Protein 6N9M (pdb70)

Organism: Salmonella typhimurium (strain LT2 / SGSC1412 / ATCC 700720) (NCBI:txid99287)

InterPro domains:
  IPR001365 Adenosine deaminase domain [PF00962] (7-332)
  IPR006330 Adenosine/adenine deaminase [PTHR11409] (6-332)
  IPR006330 Adenosine/adenine deaminase [TIGR01430] (6-330)
  IPR006330 Adenosine/adenine deaminase [cd01320] (6-330)
  IPR006650 Adenosine/AMP deaminase active site [PS00485] (274-280)
  IPR028893 Adenosine deaminase [MF_00540] (1-331)
  IPR032466 Metal-dependent hydrolase [SSF51556] (5-326)

Sequence (326 aa):
IDITLPLTDIIHRHLDGNIRAQTILDLGRRQFNNIALPAQTLETLIPHVQVTTSTEPDLVSFLTTKLDWGVKVLASLDACRRVAFENIEDAARNGLHYVVELRFSPGYAAHQLPIAGVVEAVIDGVRDGCNTFGVEARLIGISRTFGEAACLQQELDALLAHRENNITALDLAGDELGFPGSLFLSSHFNRARRDAGWHITVHAGEAAGPEESIWQAIRRELGAERIGHGVKAVEDRALDFLAQQRIIGIESCLTSNIQTSTVASLADHPLKKTFLEHHGVLASLNTDDPAVQGVDIIHEYHVAAPAAGLSRREEQIRQAQINGLEIAFLSDSEKRALRREKVA

Structure (mmCIF, N/CA/C/O backbone):
data_6N9M
#
_entry.id   6N9M
#
_cell.length_a   42.081
_cell.length_b   73.232
_cell.length_c   91.875
_cell.angle_alpha   90.00
_cell.angle_beta   90.00
_cell.angle_gamma   90.00
#
_symmetry.space_group_name_H-M   'P 21 21 21'
#
loop_
_entity.id
_entity.type
_entity.pdbx_description
1 polymer 'Adenosine deaminase'
2 non-polymer "2'-DEOXYCOFORMYCIN"
3 non-polymer 'ZINC ION'
4 non-polymer 'CALCIUM ION'
5 non-polymer 'FORMIC ACID'
6 water water
#
loop_
_atom_site.group_PDB
_atom_site.id
_atom_site.type_symbol
_atom_site.label_atom_id
_atom_site.label_alt_id
_atom_site.label_comp_id
_atom_site.label_asym_id
_atom_site.label_entity_id
_atom_site.label_seq_id
_atom_site.pdbx_PDB_ins_code
_atom_site.Cartn_x
_atom_site.Cartn_y
_atom_site.Cartn_z
_atom_site.occupancy
_atom_site.B_iso_or_equiv
_atom_site.auth_seq_id
_atom_site.auth_comp_id
_atom_site.auth_asym_id
_atom_site.auth_atom_id
_atom_site.pdbx_PDB_model_num
ATOM 9 N N . ILE A 1 2 ? -14.000 9.498 66.280 1.00 18.31 2 ILE A N 1
ATOM 10 C CA . ILE A 1 2 ? -13.339 10.291 65.248 1.00 14.88 2 ILE A CA 1
ATOM 11 C C . ILE A 1 2 ? -14.108 11.600 65.125 1.00 19.86 2 ILE A C 1
ATOM 12 O O . ILE A 1 2 ? -15.341 11.593 65.010 1.00 19.39 2 ILE A O 1
ATOM 17 N N . ASP A 1 3 ? -13.395 12.728 65.173 1.00 16.61 3 ASP A N 1
ATOM 18 C CA . ASP A 1 3 ? -14.018 14.038 65.038 1.00 16.13 3 ASP A CA 1
ATOM 19 C C . ASP A 1 3 ? -14.161 14.355 63.554 1.00 17.15 3 ASP A C 1
ATOM 20 O O . ASP A 1 3 ? -13.159 14.496 62.847 1.00 18.32 3 ASP A O 1
ATOM 25 N N . ILE A 1 4 ? -15.405 14.464 63.075 1.00 15.85 4 ILE A N 1
ATOM 26 C CA . ILE A 1 4 ? -15.646 14.712 61.656 1.00 18.43 4 ILE A CA 1
ATOM 27 C C . ILE A 1 4 ? -15.439 16.162 61.267 1.00 17.52 4 ILE A C 1
ATOM 28 O O . ILE A 1 4 ? -15.564 16.487 60.081 1.00 20.31 4 ILE A O 1
ATOM 33 N N . THR A 1 5 ? -15.128 17.043 62.220 1.00 16.86 5 THR A N 1
ATOM 34 C CA . THR A 1 5 ? -14.789 18.431 61.916 1.00 17.37 5 THR A CA 1
ATOM 35 C C . THR A 1 5 ? -13.285 18.664 61.872 1.00 18.62 5 THR A C 1
ATOM 36 O O . THR A 1 5 ? -12.847 19.810 61.746 1.00 17.74 5 THR A O 1
ATOM 40 N N . LEU A 1 6 ? -12.491 17.604 61.990 1.00 15.92 6 LEU A N 1
ATOM 41 C CA . LEU A 1 6 ? -11.043 17.651 61.879 1.00 15.42 6 LEU A CA 1
ATOM 42 C C . LEU A 1 6 ? -10.605 16.644 60.830 1.00 14.43 6 LEU A C 1
ATOM 43 O O . LEU A 1 6 ? -11.207 15.574 60.705 1.00 16.02 6 LEU A O 1
ATOM 48 N N . PRO A 1 7 ? -9.547 16.938 60.079 1.00 15.63 7 PRO A N 1
ATOM 49 C CA . PRO A 1 7 ? -9.083 15.965 59.082 1.00 15.20 7 PRO A CA 1
ATOM 50 C C . PRO A 1 7 ? -8.670 14.669 59.757 1.00 15.24 7 PRO A C 1
ATOM 51 O O . PRO A 1 7 ? -8.200 14.659 60.897 1.00 15.58 7 PRO A O 1
ATOM 55 N N . LEU A 1 8 ? -8.905 13.563 59.054 1.00 12.87 8 LEU A N 1
ATOM 56 C CA . LEU A 1 8 ? -8.491 12.235 59.498 1.00 15.65 8 LEU A CA 1
ATOM 57 C C . LEU A 1 8 ? -7.314 11.804 58.637 1.00 14.18 8 LEU A C 1
ATOM 58 O O . LEU A 1 8 ? -7.419 11.776 57.403 1.00 14.91 8 LEU A O 1
ATOM 63 N N . THR A 1 9 ? -6.198 11.484 59.284 1.00 14.11 9 THR A N 1
ATOM 64 C CA . THR A 1 9 ? -4.966 11.130 58.590 1.00 14.55 9 THR A CA 1
ATOM 65 C C . THR A 1 9 ? -4.517 9.734 58.994 1.00 13.55 9 THR A C 1
ATOM 66 O O . THR A 1 9 ? -4.937 9.185 60.011 1.00 15.31 9 THR A O 1
ATOM 70 N N . ASP A 1 10 ? -3.607 9.185 58.195 1.00 13.77 10 ASP A N 1
ATOM 71 C CA . ASP A 1 10 ? -2.856 7.989 58.568 1.00 12.97 10 ASP A CA 1
ATOM 72 C C . ASP A 1 10 ? -1.508 8.200 57.902 1.00 13.75 10 ASP A C 1
ATOM 73 O O . ASP A 1 10 ? -1.421 8.223 56.674 1.00 14.71 10 ASP A O 1
ATOM 78 N N A ILE A 1 11 ? -0.468 8.395 58.712 0.76 14.47 11 ILE A N 1
ATOM 79 N N B ILE A 1 11 ? -0.459 8.386 58.696 0.24 14.45 11 ILE A N 1
ATOM 80 C CA A ILE A 1 11 ? 0.847 8.756 58.197 0.76 14.01 11 ILE A CA 1
ATOM 81 C CA B ILE A 1 11 ? 0.844 8.729 58.143 0.24 14.07 11 ILE A CA 1
ATOM 82 C C A ILE A 1 11 ? 1.881 7.658 58.384 0.76 12.25 11 ILE A C 1
ATOM 83 C C B ILE A 1 11 ? 1.871 7.631 58.328 0.24 12.43 11 ILE A C 1
ATOM 84 O O A ILE A 1 11 ? 3.051 7.860 58.034 0.76 13.33 11 ILE A O 1
ATOM 85 O O B ILE A 1 11 ? 3.037 7.819 57.951 0.24 13.30 11 ILE A O 1
ATOM 94 N N . HIS A 1 12 ? 1.479 6.484 58.879 1.00 12.54 12 HIS A N 1
ATOM 95 C CA . HIS A 1 12 ? 2.356 5.311 58.987 1.00 14.72 12 HIS A CA 1
ATOM 96 C C . HIS A 1 12 ? 1.550 4.136 58.448 1.00 14.83 12 HIS A C 1
ATOM 97 O O . HIS A 1 12 ? 0.875 3.423 59.197 1.00 14.80 12 HIS A O 1
ATOM 104 N N . ARG A 1 13 ? 1.670 3.921 57.143 1.00 13.53 13 ARG A N 1
ATOM 105 C CA . ARG A 1 13 ? 0.749 3.052 56.413 1.00 13.29 13 ARG A CA 1
ATOM 106 C C . ARG A 1 13 ? 1.529 2.499 55.225 1.00 13.36 13 ARG A C 1
ATOM 107 O O . ARG A 1 13 ? 1.834 3.240 54.277 1.00 14.49 13 ARG A O 1
ATOM 115 N N . HIS A 1 14 ? 1.881 1.206 55.296 1.00 13.08 14 HIS A N 1
ATOM 116 C CA . HIS A 1 14 ? 2.717 0.561 54.290 1.00 13.31 14 HIS A CA 1
ATOM 117 C C . HIS A 1 14 ? 1.836 0.080 53.146 1.00 15.38 14 HIS A C 1
ATOM 118 O O . HIS A 1 14 ? 1.040 -0.857 53.308 1.00 14.58 14 HIS A O 1
ATOM 125 N N . LEU A 1 15 ? 2.012 0.702 51.982 1.00 13.99 15 LEU A N 1
ATOM 126 C CA . LEU A 1 15 ? 1.328 0.271 50.765 1.00 14.87 15 LEU A CA 1
ATOM 127 C C . LEU A 1 15 ? 1.550 -1.215 50.520 1.00 15.86 15 LEU A C 1
ATOM 128 O O . LEU A 1 15 ? 0.610 -1.963 50.207 1.00 15.60 15 LEU A O 1
ATOM 133 N N . ASP A 1 16 ? 2.805 -1.659 50.652 1.00 13.69 16 ASP A N 1
ATOM 134 C CA . ASP A 1 16 ? 3.174 -3.036 50.350 1.00 13.02 16 ASP A CA 1
ATOM 135 C C . ASP A 1 16 ? 2.932 -3.998 51.506 1.00 16.64 16 ASP A C 1
ATOM 136 O O . ASP A 1 16 ? 3.215 -5.201 51.361 1.00 18.81 16 ASP A O 1
ATOM 141 N N . GLY A 1 17 ? 2.423 -3.504 52.632 1.00 15.39 17 GLY A N 1
ATOM 142 C CA . GLY A 1 17 ? 1.801 -4.319 53.656 1.00 16.97 17 GLY A CA 1
ATOM 143 C C . GLY A 1 17 ? 0.296 -4.242 53.619 1.00 15.82 17 GLY A C 1
ATOM 144 O O . GLY A 1 17 ? -0.366 -4.659 54.580 1.00 17.30 17 GLY A O 1
ATOM 145 N N . ASN A 1 18 ? -0.272 -3.695 52.542 1.00 14.39 18 ASN A N 1
ATOM 146 C CA . ASN A 1 18 ? -1.709 -3.549 52.405 1.00 14.23 18 ASN A CA 1
ATOM 147 C C . ASN A 1 18 ? -2.142 -3.982 51.008 1.00 16.91 18 ASN A C 1
ATOM 148 O O . ASN A 1 18 ? -2.770 -3.236 50.258 1.00 17.15 18 ASN A O 1
ATOM 153 N N . ILE A 1 19 ? -1.801 -5.215 50.660 1.00 14.27 19 ILE A N 1
ATOM 154 C CA . ILE A 1 19 ? -2.210 -5.823 49.404 1.00 15.04 19 ILE A CA 1
ATOM 155 C C . ILE A 1 19 ? -3.401 -6.730 49.710 1.00 15.15 19 ILE A C 1
ATOM 156 O O . ILE A 1 19 ? -3.269 -7.705 50.462 1.00 18.27 19 ILE A O 1
ATOM 161 N N . ARG A 1 20 ? -4.571 -6.380 49.166 1.00 15.42 20 ARG A N 1
ATOM 162 C CA . ARG A 1 20 ? -5.803 -7.081 49.513 1.00 16.04 20 ARG A CA 1
ATOM 163 C C . ARG A 1 20 ? -5.689 -8.564 49.198 1.00 16.30 20 ARG A C 1
ATOM 164 O O . ARG A 1 20 ? -5.124 -8.965 48.170 1.00 15.93 20 ARG A O 1
ATOM 172 N N . ALA A 1 21 ? -6.300 -9.383 50.060 1.00 18.05 21 ALA A N 1
ATOM 173 C CA . ALA A 1 21 ? -6.248 -10.828 49.861 1.00 16.72 21 ALA A CA 1
ATOM 174 C C . ALA A 1 21 ? -6.853 -11.227 48.519 1.00 16.15 21 ALA A C 1
ATOM 175 O O . ALA A 1 21 ? -6.320 -12.106 47.831 1.00 16.40 21 ALA A O 1
ATOM 177 N N . GLN A 1 22 ? -7.962 -10.595 48.122 1.00 15.70 22 GLN A N 1
ATOM 178 C CA . GLN A 1 22 ? -8.543 -10.915 46.822 1.00 15.97 22 GLN A CA 1
ATOM 179 C C . GLN A 1 22 ? -7.583 -10.563 45.693 1.00 16.02 22 GLN A C 1
ATOM 180 O O . GLN A 1 22 ? -7.511 -11.271 44.681 1.00 16.75 22 GLN A O 1
ATOM 186 N N . THR A 1 23 ? -6.818 -9.477 45.859 1.00 16.14 23 THR A N 1
ATOM 187 C CA . THR A 1 23 ? -5.852 -9.105 44.830 1.00 13.72 23 THR A CA 1
ATOM 188 C C . THR A 1 23 ? -4.700 -10.099 44.752 1.00 16.76 23 THR A C 1
ATOM 189 O O . THR A 1 23 ? -4.202 -10.383 43.658 1.00 16.06 23 THR A O 1
ATOM 193 N N . ILE A 1 24 ? -4.301 -10.676 45.885 1.00 15.35 24 ILE A N 1
ATOM 194 C CA . ILE A 1 24 ? -3.305 -11.746 45.860 1.00 15.19 24 ILE A CA 1
ATOM 195 C C . ILE A 1 24 ? -3.818 -12.934 45.053 1.00 16.47 24 ILE A C 1
ATOM 196 O O . ILE A 1 24 ? -3.117 -13.455 44.177 1.00 15.93 24 ILE A O 1
ATOM 201 N N . LEU A 1 25 ? -5.065 -13.353 45.309 1.00 16.02 25 LEU A N 1
ATOM 202 C CA . LEU A 1 25 ? -5.663 -14.428 44.514 1.00 14.09 25 LEU A CA 1
ATOM 203 C C . LEU A 1 25 ? -5.718 -14.054 43.038 1.00 16.48 25 LEU A C 1
ATOM 204 O O . LEU A 1 25 ? -5.357 -14.859 42.171 1.00 18.15 25 LEU A O 1
ATOM 209 N N . ASP A 1 26 ? -6.166 -12.832 42.735 1.00 16.12 26 ASP A N 1
ATOM 210 C CA . ASP A 1 26 ? -6.332 -12.413 41.346 1.00 16.90 26 ASP A CA 1
ATOM 211 C C . ASP A 1 26 ? -4.997 -12.421 40.619 1.00 17.41 26 ASP A C 1
ATOM 212 O O . ASP A 1 26 ? -4.890 -12.918 39.493 1.00 17.51 26 ASP A O 1
ATOM 217 N N . LEU A 1 27 ? -3.968 -11.830 41.236 1.00 16.87 27 LEU A N 1
ATOM 218 C CA . LEU A 1 27 ? -2.680 -11.721 40.564 1.00 16.17 27 LEU A CA 1
ATOM 219 C C . LEU A 1 27 ? -2.000 -13.079 40.472 1.00 15.87 27 LEU A C 1
ATOM 220 O O . LEU A 1 27 ? -1.351 -13.389 39.467 1.00 18.25 27 LEU A O 1
ATOM 225 N N . GLY A 1 28 ? -2.122 -13.905 41.517 1.00 16.74 28 GLY A N 1
ATOM 226 C CA . GLY A 1 28 ? -1.596 -15.260 41.425 1.00 17.85 28 GLY A CA 1
ATOM 227 C C . GLY A 1 28 ? -2.202 -16.027 40.267 1.00 19.25 28 GLY A C 1
ATOM 228 O O . GLY A 1 28 ? -1.499 -16.737 39.541 1.00 21.24 28 GLY A O 1
ATOM 229 N N A ARG A 1 29 ? -3.517 -15.895 40.078 0.58 18.48 29 ARG A N 1
ATOM 230 N N B ARG A 1 29 ? -3.513 -15.880 40.064 0.42 18.54 29 ARG A N 1
ATOM 231 C CA A ARG A 1 29 ? -4.172 -16.540 38.944 0.58 19.21 29 ARG A CA 1
ATOM 232 C CA B ARG A 1 29 ? -4.163 -16.552 38.944 0.42 19.28 29 ARG A CA 1
ATOM 233 C C A ARG A 1 29 ? -3.708 -15.937 37.624 0.58 18.96 29 ARG A C 1
ATOM 234 C C B ARG A 1 29 ? -3.756 -15.935 37.609 0.42 19.01 29 ARG A C 1
ATOM 235 O O A ARG A 1 29 ? -3.370 -16.667 36.683 0.58 22.57 29 ARG A O 1
ATOM 236 O O B ARG A 1 29 ? -3.502 -16.658 36.639 0.42 22.61 29 ARG A O 1
ATOM 251 N N . GLN A 1 30 ? -3.656 -14.604 37.546 1.00 18.27 30 GLN A N 1
ATOM 252 C CA . GLN A 1 30 ? -3.277 -13.941 36.301 1.00 17.90 30 GLN A CA 1
ATOM 253 C C . GLN A 1 30 ? -1.883 -14.359 35.844 1.00 20.53 30 GLN A C 1
ATOM 254 O O . GLN A 1 30 ? -1.651 -14.579 34.649 1.00 23.72 30 GLN A O 1
ATOM 260 N N . PHE A 1 31 ? -0.944 -14.474 36.780 1.00 17.20 31 PHE A N 1
ATOM 261 C CA . PHE A 1 31 ? 0.449 -14.778 36.477 1.00 19.75 31 PHE A CA 1
ATOM 262 C C . PHE A 1 31 ? 0.798 -16.259 36.606 1.00 17.64 31 PHE A C 1
ATOM 263 O O . PHE A 1 31 ? 1.956 -16.617 36.386 1.00 19.22 31 PHE A O 1
ATOM 271 N N A ASN A 1 32 ? -0.166 -17.115 36.948 0.55 19.67 32 ASN A N 1
ATOM 272 N N B ASN A 1 32 ? -0.157 -17.124 36.952 0.45 19.71 32 ASN A N 1
ATOM 273 C CA A ASN A 1 32 ? 0.086 -18.539 37.189 0.55 21.82 32 ASN A CA 1
ATOM 274 C CA B ASN A 1 32 ? 0.124 -18.549 37.159 0.45 21.86 3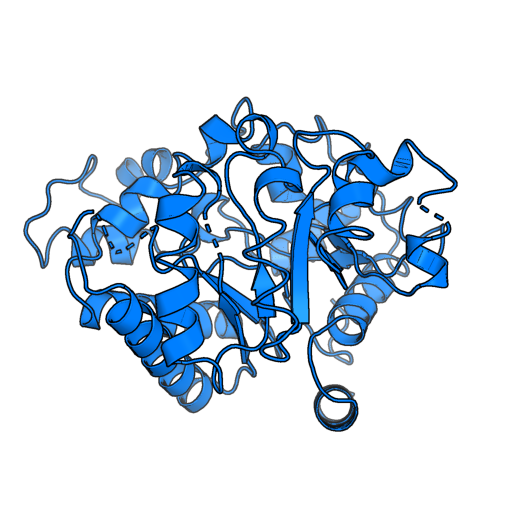2 ASN A CA 1
ATOM 275 C C A ASN A 1 32 ? 1.190 -18.748 38.226 0.55 19.64 32 ASN A C 1
ATOM 276 C C B ASN A 1 32 ? 1.183 -18.769 38.240 0.45 19.66 32 ASN A C 1
ATOM 277 O O A ASN A 1 32 ? 2.123 -19.537 38.040 0.55 22.13 32 ASN A O 1
ATOM 278 O O B ASN A 1 32 ? 2.085 -19.598 38.094 0.45 22.15 32 ASN A O 1
ATOM 287 N N . ILE A 1 33 ? 1.086 -18.009 39.326 1.00 17.43 33 ILE A N 1
ATOM 288 C CA . ILE A 1 33 ? 1.994 -18.134 40.459 1.00 16.24 33 ILE A CA 1
ATOM 289 C C . ILE A 1 33 ? 1.306 -19.024 41.478 1.00 19.67 33 ILE A C 1
ATOM 290 O O . ILE A 1 33 ? 0.174 -18.746 41.890 1.00 21.42 33 ILE A O 1
ATOM 295 N N . ALA A 1 34 ? 1.978 -20.103 41.867 1.00 17.62 34 ALA A N 1
ATOM 296 C CA . ALA A 1 34 ? 1.420 -21.008 42.864 1.00 19.21 34 ALA A CA 1
ATOM 297 C C . ALA A 1 34 ? 1.306 -20.304 44.211 1.00 18.92 34 ALA A C 1
ATOM 298 O O . ALA A 1 34 ? 2.256 -19.671 44.682 1.00 25.74 34 ALA A O 1
ATOM 300 N N . LEU A 1 35 ? 0.120 -20.386 44.814 1.00 16.60 35 LEU A N 1
ATOM 301 C CA . LEU A 1 35 ? -0.168 -19.764 46.091 1.00 16.95 35 LEU A CA 1
ATOM 302 C C . LEU A 1 35 ? -0.362 -20.840 47.149 1.00 17.71 35 LEU A C 1
ATOM 303 O O . LEU A 1 35 ? -0.652 -21.996 46.821 1.00 19.18 35 LEU A O 1
ATOM 308 N N . PRO A 1 36 ? -0.208 -20.502 48.431 1.00 17.98 36 PRO A N 1
ATOM 309 C CA . PRO A 1 36 ? -0.407 -21.496 49.493 1.00 19.89 36 PRO A CA 1
ATOM 310 C C . PRO A 1 36 ? -1.866 -21.827 49.767 1.00 17.52 36 PRO A C 1
ATOM 311 O O . PRO A 1 36 ? -2.135 -22.701 50.601 1.00 21.15 36 PRO A O 1
ATOM 315 N N . ALA A 1 37 ? -2.797 -21.153 49.098 1.00 16.79 37 ALA A N 1
ATOM 316 C CA . ALA A 1 37 ? -4.219 -21.413 49.269 1.00 15.90 37 ALA A CA 1
ATOM 317 C C . ALA A 1 37 ? -4.944 -20.837 48.069 1.00 19.05 37 ALA A C 1
ATOM 318 O O . ALA A 1 37 ? -4.447 -19.923 47.410 1.00 18.26 37 ALA A O 1
ATOM 320 N N . GLN A 1 38 ? -6.137 -21.373 47.801 1.00 17.49 38 GLN A N 1
ATOM 321 C CA . GLN A 1 38 ? -6.871 -21.051 46.585 1.00 22.66 38 GLN A CA 1
ATOM 322 C C . GLN A 1 38 ? -8.154 -20.266 46.824 1.00 21.11 38 GLN A C 1
ATOM 323 O O . GLN A 1 38 ? -8.800 -19.859 45.848 1.00 24.13 38 GLN A O 1
ATOM 329 N N . THR A 1 39 ? -8.546 -20.051 48.078 1.00 16.51 39 THR A N 1
ATOM 330 C CA . THR A 1 39 ? -9.729 -19.264 48.405 1.00 16.98 39 THR A CA 1
ATOM 331 C C . THR A 1 39 ? -9.357 -18.242 49.463 1.00 19.26 39 THR A C 1
ATOM 332 O O . THR A 1 39 ? -8.346 -18.379 50.156 1.00 17.51 39 THR A O 1
ATOM 336 N N . LEU A 1 40 ? -10.205 -17.222 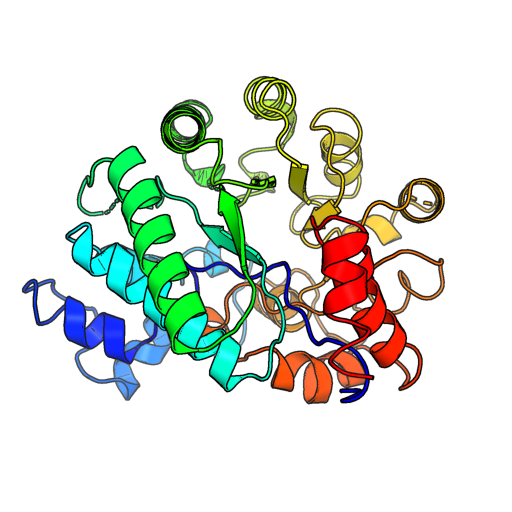49.595 1.00 17.89 40 LEU A N 1
ATOM 337 C CA . LEU A 1 40 ? -9.971 -16.196 50.606 1.00 16.43 40 LEU A CA 1
ATOM 338 C C . LEU A 1 40 ? -9.854 -16.816 51.989 1.00 19.00 40 LEU A C 1
ATOM 339 O O . LEU A 1 40 ? -8.928 -16.502 52.751 1.00 18.16 40 LEU A O 1
ATOM 344 N N . GLU A 1 41 ? -10.760 -17.744 52.307 1.00 19.36 41 GLU A N 1
ATOM 345 C CA . GLU A 1 41 ? -10.823 -18.312 53.649 1.00 18.75 41 GLU A CA 1
ATOM 346 C C . GLU A 1 41 ? -9.538 -19.041 54.006 1.00 20.06 41 GLU A C 1
ATOM 347 O O . GLU A 1 41 ? -9.051 -18.938 55.138 1.00 22.47 41 GLU A O 1
ATOM 353 N N . THR A 1 42 ? -8.973 -19.791 53.059 1.00 15.61 42 THR A N 1
ATOM 354 C CA . THR A 1 42 ? -7.746 -20.519 53.344 1.00 17.19 42 THR A CA 1
ATOM 355 C C . THR A 1 42 ? -6.494 -19.668 53.146 1.00 16.82 42 THR A C 1
ATOM 356 O O . THR A 1 42 ? -5.445 -19.998 53.713 1.00 18.24 42 THR A O 1
ATOM 360 N N . LEU A 1 43 ? -6.575 -18.593 52.348 1.00 16.30 43 LEU A N 1
ATOM 361 C CA . LEU A 1 43 ? -5.422 -17.716 52.165 1.00 17.17 43 LEU A CA 1
ATOM 362 C C . LEU A 1 43 ? -5.174 -16.846 53.390 1.00 14.52 43 LEU A C 1
ATOM 363 O O . LEU A 1 43 ? -4.014 -16.567 53.719 1.00 16.65 43 LEU A O 1
ATOM 368 N N . ILE A 1 44 ? -6.240 -16.428 54.075 1.00 15.27 44 ILE A N 1
ATOM 369 C CA . ILE A 1 44 ? -6.108 -15.455 55.165 1.00 16.77 44 ILE A CA 1
ATOM 370 C C . ILE A 1 44 ? -4.995 -15.774 56.163 1.00 16.07 44 ILE A C 1
ATOM 371 O O . ILE A 1 44 ? -4.172 -14.890 56.432 1.00 16.26 44 ILE A O 1
ATOM 376 N N . PRO A 1 45 ? -4.890 -16.985 56.723 1.00 16.16 45 PRO A N 1
ATOM 377 C CA . PRO A 1 45 ? -3.833 -17.221 57.724 1.00 17.68 45 PRO A CA 1
ATOM 378 C C . PRO A 1 45 ? -2.420 -17.109 57.174 1.00 18.64 45 PRO A C 1
ATOM 379 O O . PRO A 1 45 ? -1.478 -16.958 57.960 1.00 21.11 45 PRO A O 1
ATOM 383 N N . HIS A 1 46 ? -2.242 -17.172 55.853 1.00 14.88 46 HIS A N 1
ATOM 384 C CA . HIS A 1 46 ? -0.927 -17.014 55.253 1.00 15.84 46 HIS A CA 1
ATOM 385 C C . HIS A 1 46 ? -0.564 -15.562 54.986 1.00 16.28 46 HIS A C 1
ATOM 386 O O . HIS A 1 46 ? 0.624 -15.254 54.820 1.00 18.99 46 HIS A O 1
ATOM 393 N N . VAL A 1 47 ? -1.549 -14.670 54.937 1.00 15.76 47 VAL A N 1
ATOM 394 C CA . VAL A 1 47 ? -1.331 -13.278 54.557 1.00 15.45 47 VAL A CA 1
ATOM 395 C C . VAL A 1 47 ? -1.742 -12.311 55.649 1.00 16.50 47 VAL A C 1
ATOM 396 O O . VAL A 1 47 ? -1.613 -11.095 55.469 1.00 17.77 47 VAL A O 1
ATOM 400 N N . GLN A 1 48 ? -2.229 -12.816 56.779 1.00 15.86 48 GLN A N 1
ATOM 401 C CA . GLN A 1 48 ? -2.793 -11.983 57.826 1.00 15.65 48 GLN A CA 1
ATOM 402 C C . GLN A 1 48 ? -2.464 -12.605 59.175 1.00 20.69 48 GLN A C 1
ATOM 403 O O . GLN A 1 48 ? -2.436 -13.831 59.320 1.00 21.15 48 GLN A O 1
ATOM 409 N N . VAL A 1 49 ? -2.220 -11.747 60.162 1.00 18.37 49 VAL A N 1
ATOM 410 C CA . VAL A 1 49 ? -2.027 -12.205 61.529 1.00 17.85 49 VAL A CA 1
ATOM 411 C C . VAL A 1 49 ? -3.369 -12.643 62.087 1.00 21.29 49 VAL A C 1
ATOM 412 O O . VAL A 1 49 ? -4.349 -11.891 62.040 1.00 22.96 49 VAL A O 1
ATOM 416 N N A THR A 1 50 ? -3.415 -13.878 62.593 0.46 20.42 50 THR A N 1
ATOM 417 N N B THR A 1 50 ? -3.439 -13.862 62.621 0.54 20.44 50 THR A N 1
ATOM 418 C CA A THR A 1 50 ? -4.629 -14.428 63.178 0.46 21.25 50 THR A CA 1
ATOM 419 C CA B THR A 1 50 ? -4.714 -14.314 63.170 0.54 20.95 50 THR A CA 1
ATOM 420 C C A THR A 1 50 ? -4.816 -13.946 64.610 0.46 20.36 50 THR A C 1
ATOM 421 C C B THR A 1 50 ? -4.847 -14.073 64.668 0.54 20.49 50 THR A C 1
ATOM 422 O O A THR A 1 50 ? -5.931 -13.594 65.013 0.46 26.49 50 THR A O 1
ATOM 423 O O B THR A 1 50 ? -5.975 -14.035 65.177 0.54 25.08 50 THR A O 1
ATOM 430 N N . SER A 1 51 ? -3.735 -13.920 65.383 1.00 19.88 51 SER A N 1
ATOM 431 C CA . SER A 1 51 ? -3.789 -13.490 66.775 1.00 21.11 51 SER A CA 1
ATOM 432 C C . SER A 1 51 ? -2.603 -12.572 67.048 1.00 17.83 51 SER A C 1
ATOM 433 O O . SER A 1 51 ? -2.744 -11.349 66.973 1.00 19.57 51 SER A O 1
ATOM 436 N N . THR A 1 52 ? -1.436 -13.133 67.358 1.00 18.84 52 THR A N 1
ATOM 437 C CA . THR A 1 52 ? -0.207 -12.357 67.438 1.00 19.20 52 THR A CA 1
ATOM 438 C C . THR A 1 52 ? 0.940 -13.184 66.884 1.00 22.50 52 THR A C 1
ATOM 439 O O . THR A 1 52 ? 0.883 -14.414 66.846 1.00 20.81 52 THR A O 1
ATOM 443 N N . GLU A 1 53 ? 1.979 -12.490 66.442 1.00 18.80 53 GLU A N 1
ATOM 444 C CA . GLU A 1 53 ? 3.243 -13.102 66.092 1.00 18.30 53 GLU A CA 1
ATOM 445 C C . GLU A 1 53 ? 4.228 -12.914 67.241 1.00 19.14 53 GLU A C 1
ATOM 446 O O . GLU A 1 53 ? 4.150 -11.927 67.982 1.00 23.95 53 GLU A O 1
ATOM 452 N N . PRO A 1 54 ? 5.165 -13.840 67.426 1.00 24.03 54 PRO A N 1
ATOM 453 C CA . PRO A 1 54 ? 5.997 -13.803 68.640 1.00 25.28 54 PRO A CA 1
ATOM 454 C C . PRO A 1 54 ? 7.052 -12.720 68.649 1.00 24.78 54 PRO A C 1
ATOM 455 O O . PRO A 1 54 ? 7.587 -12.418 69.725 1.00 28.21 54 PRO A O 1
ATOM 459 N N . ASP A 1 55 ? 7.376 -12.128 67.504 1.00 20.19 55 ASP A N 1
ATOM 460 C CA . ASP A 1 55 ? 8.381 -11.076 67.450 1.00 20.15 55 ASP A CA 1
ATOM 461 C C . ASP A 1 55 ? 8.223 -10.325 66.137 1.00 17.76 55 ASP A C 1
ATOM 462 O O . ASP A 1 55 ? 7.401 -10.681 65.286 1.00 18.39 55 ASP A O 1
ATOM 467 N N . LEU A 1 56 ? 9.042 -9.286 65.984 1.00 18.46 56 LEU A N 1
ATOM 468 C CA . LEU A 1 56 ? 8.965 -8.431 64.803 1.00 17.51 56 LEU A CA 1
ATOM 469 C C . LEU A 1 56 ? 9.271 -9.214 63.528 1.00 18.69 56 LEU A C 1
ATOM 470 O O . LEU A 1 56 ? 8.522 -9.137 62.547 1.00 18.25 56 LEU A O 1
ATOM 475 N N . VAL A 1 57 ? 10.355 -9.995 63.530 1.00 18.97 57 VAL A N 1
ATOM 476 C CA . VAL A 1 57 ? 10.759 -10.692 62.309 1.00 19.78 57 VAL A CA 1
ATOM 477 C C . VAL A 1 57 ? 9.681 -11.672 61.849 1.00 23.93 57 VAL A C 1
ATOM 478 O O . VAL A 1 57 ? 9.434 -11.817 60.646 1.00 27.00 57 VAL A O 1
ATOM 482 N N . SER A 1 58 ? 9.003 -12.339 62.790 1.00 20.32 58 SER A N 1
ATOM 483 C CA . SER A 1 58 ? 7.922 -13.247 62.418 1.00 21.90 58 SER A CA 1
ATOM 484 C C . SER A 1 58 ? 6.760 -12.492 61.781 1.00 19.38 58 SER A C 1
ATOM 485 O O . SER A 1 58 ? 6.159 -12.965 60.809 1.00 24.19 58 SER A O 1
ATOM 488 N N . PHE A 1 59 ? 6.418 -11.328 62.332 1.00 18.61 59 PHE A N 1
ATOM 489 C CA . PHE A 1 59 ? 5.388 -10.487 61.726 1.00 19.15 59 PHE A CA 1
ATOM 490 C C . PHE A 1 59 ? 5.752 -10.107 60.294 1.00 18.61 59 PHE A C 1
ATOM 491 O O . PHE A 1 59 ? 4.899 -10.157 59.396 1.00 18.50 59 PHE A O 1
ATOM 499 N N . LEU A 1 60 ? 7.016 -9.742 60.061 1.00 18.16 60 LEU A N 1
ATOM 500 C CA . LEU A 1 60 ? 7.434 -9.283 58.736 1.00 17.97 60 LEU A CA 1
ATOM 501 C C . LEU A 1 60 ? 7.188 -10.341 57.666 1.00 19.53 60 LEU A C 1
ATOM 502 O O . LEU A 1 60 ? 6.883 -9.997 56.517 1.00 19.74 60 LEU A O 1
ATOM 507 N N A THR A 1 61 ? 7.296 -11.624 58.021 0.25 19.60 61 THR A N 1
ATOM 508 N N B THR A 1 61 ? 7.293 -11.628 58.018 0.75 19.53 61 THR A N 1
ATOM 509 C CA A THR A 1 61 ? 7.063 -12.686 57.046 0.25 20.55 61 THR A CA 1
ATOM 510 C CA B THR A 1 61 ? 7.065 -12.672 57.018 0.75 20.52 61 THR A CA 1
ATOM 511 C C A THR A 1 61 ? 5.643 -12.664 56.492 0.25 18.96 61 THR A C 1
ATOM 512 C C B THR A 1 61 ? 5.636 -12.672 56.490 0.75 18.88 61 THR A C 1
ATOM 513 O O A THR A 1 61 ? 5.419 -13.140 55.373 0.25 20.02 61 THR A O 1
ATOM 514 O O B THR A 1 61 ? 5.392 -13.187 55.393 0.75 20.02 61 THR A O 1
ATOM 521 N N . LYS A 1 62 ? 4.682 -12.104 57.232 1.00 17.25 62 LYS A N 1
ATOM 522 C CA . LYS A 1 62 ? 3.304 -12.097 56.766 1.00 17.44 62 LYS A CA 1
ATOM 523 C C . LYS A 1 62 ? 3.095 -11.236 55.526 1.00 17.90 62 LYS A C 1
ATOM 524 O O . LYS A 1 62 ? 2.090 -11.422 54.837 1.00 19.94 62 LYS A O 1
ATOM 530 N N . LEU A 1 63 ? 4.002 -10.294 55.233 1.00 16.16 63 LEU A N 1
ATOM 531 C CA . LEU A 1 63 ? 3.873 -9.478 54.026 1.00 14.45 63 LEU A CA 1
ATOM 532 C C . LEU A 1 63 ? 4.353 -10.192 52.767 1.00 14.38 63 LEU A C 1
ATOM 533 O O . LEU A 1 63 ? 4.114 -9.690 51.661 1.00 16.71 63 LEU A O 1
ATOM 538 N N . ASP A 1 64 ? 5.008 -11.348 52.903 1.00 15.34 64 ASP A N 1
ATOM 539 C CA . ASP A 1 64 ? 5.758 -11.915 51.778 1.00 15.32 64 ASP A CA 1
ATOM 540 C C . ASP A 1 64 ? 4.858 -12.328 50.612 1.00 15.17 64 ASP A C 1
ATOM 541 O O . ASP A 1 64 ? 5.217 -12.115 49.450 1.00 17.63 64 ASP A O 1
ATOM 546 N N . TRP A 1 65 ? 3.697 -12.929 50.885 1.00 14.95 65 TRP A N 1
ATOM 547 C CA . TRP A 1 65 ? 2.878 -13.423 49.786 1.00 17.72 65 TRP A CA 1
ATOM 548 C C . TRP A 1 65 ? 2.312 -12.282 48.951 1.00 15.37 65 TRP A C 1
ATOM 549 O O . TRP A 1 65 ? 2.188 -12.403 47.725 1.00 17.16 65 TRP A O 1
ATOM 560 N N . GLY A 1 66 ? 1.972 -11.159 49.587 1.00 15.57 66 GLY A N 1
ATOM 561 C CA . GLY A 1 66 ? 1.467 -10.034 48.821 1.00 15.91 66 GLY A CA 1
ATOM 562 C C . GLY A 1 66 ? 2.467 -9.566 47.784 1.00 14.77 66 GLY A C 1
ATOM 563 O O . GLY A 1 66 ? 2.109 -9.299 46.638 1.00 17.36 66 GLY A O 1
ATOM 564 N N . VAL A 1 67 ? 3.742 -9.467 48.168 1.00 15.63 67 VAL A N 1
ATOM 565 C CA . VAL A 1 67 ? 4.726 -8.972 47.209 1.00 15.80 67 VAL A CA 1
ATOM 566 C C . VAL A 1 67 ? 5.214 -10.065 46.269 1.00 16.70 67 VAL A C 1
ATOM 567 O O . VAL A 1 67 ? 5.790 -9.758 45.222 1.00 17.68 67 VAL A O 1
ATOM 571 N N . LYS A 1 68 ? 4.975 -11.336 46.601 1.00 16.23 68 LYS A N 1
ATOM 572 C CA . LYS A 1 68 ? 5.380 -12.423 45.729 1.00 13.76 68 LYS A CA 1
ATOM 573 C C . LYS A 1 68 ? 4.500 -12.556 44.487 1.00 15.38 68 LYS A C 1
ATOM 574 O O . LYS A 1 68 ? 4.851 -13.325 43.591 1.00 17.86 68 LYS A O 1
ATOM 580 N N . VAL A 1 69 ? 3.377 -11.840 44.399 1.00 13.65 69 VAL A N 1
ATOM 581 C CA . VAL A 1 69 ? 2.548 -11.873 43.191 1.00 12.48 69 VAL A CA 1
ATOM 582 C C . VAL A 1 69 ? 2.773 -10.647 42.308 1.00 14.99 69 VAL A C 1
ATOM 583 O O . VAL A 1 69 ? 2.090 -10.481 41.290 1.00 17.09 69 VAL A O 1
ATOM 587 N N . LEU A 1 70 ? 3.720 -9.784 42.665 1.00 12.96 70 LEU A N 1
ATOM 588 C CA . LEU A 1 70 ? 3.957 -8.562 41.895 1.00 15.38 70 LEU A CA 1
ATOM 589 C C . LEU A 1 70 ? 4.917 -8.877 40.749 1.00 15.93 70 LEU A C 1
ATOM 590 O O . LEU A 1 70 ? 6.123 -8.627 40.813 1.00 16.40 70 LEU A O 1
ATOM 595 N N . ALA A 1 71 ? 4.361 -9.434 39.670 1.00 15.40 71 ALA A N 1
ATOM 596 C CA . ALA A 1 71 ? 5.176 -9.928 38.567 1.00 15.35 71 ALA A CA 1
ATOM 597 C C . ALA A 1 71 ? 5.311 -8.931 37.423 1.00 16.32 71 ALA A C 1
ATOM 598 O O . ALA A 1 71 ? 5.990 -9.232 36.434 1.00 16.35 71 ALA A O 1
ATOM 600 N N . SER A 1 72 ? 4.694 -7.758 37.538 1.00 14.98 72 SER A N 1
ATOM 601 C CA . SER A 1 72 ? 4.863 -6.704 36.551 1.00 14.66 72 SER A CA 1
ATOM 602 C C . SER A 1 72 ? 4.692 -5.353 37.226 1.00 14.13 72 SER A C 1
ATOM 603 O O . SER A 1 72 ? 4.148 -5.249 38.332 1.00 15.37 72 SER A O 1
ATOM 606 N N . LEU A 1 73 ? 5.168 -4.310 36.540 1.00 13.80 73 LEU A N 1
ATOM 607 C CA . LEU A 1 73 ? 4.936 -2.953 37.019 1.00 14.24 73 LEU A CA 1
ATOM 608 C C . LEU A 1 73 ? 3.456 -2.609 37.027 1.00 14.29 73 LEU A C 1
ATOM 609 O O . LEU A 1 73 ? 3.003 -1.871 37.911 1.00 15.14 73 LEU A O 1
ATOM 614 N N . ASP A 1 74 ? 2.682 -3.120 36.064 1.00 14.60 74 ASP A N 1
ATOM 615 C CA . ASP A 1 74 ? 1.245 -2.868 36.110 1.00 15.55 74 ASP A CA 1
ATOM 616 C C . ASP A 1 74 ? 0.612 -3.440 37.374 1.00 15.54 74 ASP A C 1
ATOM 617 O O . ASP A 1 74 ? -0.335 -2.848 37.911 1.00 18.06 74 ASP A O 1
ATOM 622 N N . ALA A 1 75 ? 1.119 -4.574 37.868 1.00 13.95 75 ALA A N 1
ATOM 623 C CA . ALA A 1 75 ? 0.604 -5.118 39.120 1.00 15.25 75 ALA A CA 1
ATOM 624 C C . ALA A 1 75 ? 0.905 -4.173 40.276 1.00 15.22 75 ALA A C 1
ATOM 625 O O . ALA A 1 75 ? 0.070 -3.992 41.174 1.00 16.22 75 ALA A O 1
ATOM 627 N N . CYS A 1 76 ? 2.092 -3.552 40.260 1.00 13.74 76 CYS A N 1
ATOM 628 C CA . CYS A 1 76 ? 2.432 -2.545 41.265 1.00 13.79 76 CYS A CA 1
ATOM 629 C C . CYS A 1 76 ? 1.521 -1.325 41.164 1.00 14.71 76 CYS A C 1
ATOM 630 O O . CYS A 1 76 ? 1.107 -0.767 42.185 1.00 15.51 76 CYS A O 1
ATOM 633 N N . ARG A 1 77 ? 1.209 -0.881 39.942 1.00 14.42 77 ARG A N 1
ATOM 634 C CA . ARG A 1 77 ? 0.285 0.239 39.784 1.00 14.29 77 ARG A CA 1
ATOM 635 C C . ARG A 1 77 ? -1.077 -0.100 40.369 1.00 13.13 77 ARG A C 1
ATOM 636 O O . ARG A 1 77 ? -1.713 0.747 41.019 1.00 15.96 77 ARG A O 1
ATOM 644 N N . ARG A 1 78 ? -1.557 -1.324 40.120 1.00 14.48 78 ARG A N 1
ATOM 645 C CA . ARG A 1 78 ? -2.854 -1.749 40.639 1.00 13.78 78 ARG A CA 1
ATOM 646 C C . ARG A 1 78 ? -2.883 -1.688 42.160 1.00 14.38 78 ARG A C 1
ATOM 647 O O . ARG A 1 78 ? -3.833 -1.158 42.747 1.00 14.72 78 ARG A O 1
ATOM 655 N N . VAL A 1 79 ? -1.861 -2.248 42.821 1.00 13.27 79 VAL A N 1
ATOM 656 C CA . VAL A 1 79 ? -1.884 -2.245 44.284 1.00 14.93 79 VAL A CA 1
ATOM 657 C C . VAL A 1 79 ? -1.762 -0.834 44.842 1.00 13.28 79 VAL A C 1
ATOM 658 O O . VAL A 1 79 ? -2.345 -0.527 45.891 1.00 13.62 79 VAL A O 1
ATOM 662 N N . ALA A 1 80 ? -1.005 0.046 44.179 1.00 14.21 80 ALA A N 1
ATOM 663 C CA . ALA A 1 80 ? -0.943 1.441 44.608 1.00 14.44 80 ALA A CA 1
ATOM 664 C C . ALA A 1 80 ? -2.309 2.120 44.482 1.00 14.38 80 ALA A C 1
ATOM 665 O O . ALA A 1 80 ? -2.751 2.831 45.394 1.00 15.22 80 ALA A O 1
ATOM 667 N N . PHE A 1 81 ? -2.984 1.921 43.348 1.00 13.83 81 PHE A N 1
ATOM 668 C CA . PHE A 1 81 ? -4.333 2.452 43.166 1.00 13.40 81 PHE A CA 1
ATOM 669 C C . PHE A 1 81 ? -5.277 1.922 44.245 1.00 14.30 81 PHE A C 1
ATOM 670 O O . PHE A 1 81 ? -6.042 2.686 44.861 1.00 14.22 81 PHE A O 1
ATOM 678 N N . GLU A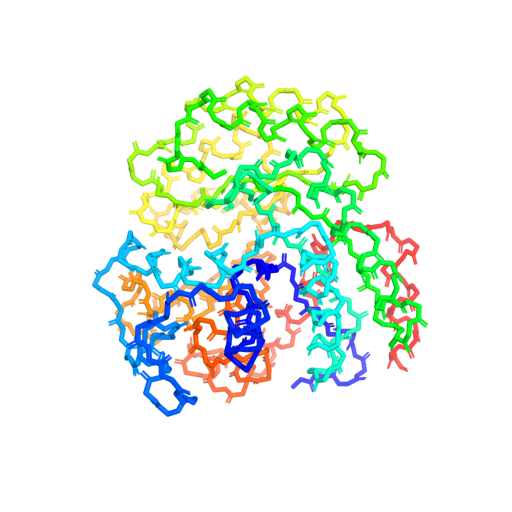 1 82 ? -5.247 0.607 44.478 1.00 14.52 82 GLU A N 1
ATOM 679 C CA . GLU A 1 82 ? -6.149 -0.004 45.450 1.00 13.44 82 GLU A CA 1
ATOM 680 C C . GLU A 1 82 ? -5.869 0.511 46.847 1.00 14.54 82 GLU A C 1
ATOM 681 O O . GLU A 1 82 ? -6.780 0.565 47.687 1.00 14.83 82 GLU A O 1
ATOM 687 N N . ASN A 1 83 ? -4.630 0.917 47.111 1.00 13.48 83 ASN A N 1
ATOM 688 C CA . ASN A 1 83 ? -4.313 1.489 48.410 1.00 14.39 83 ASN A CA 1
ATOM 689 C C . ASN A 1 83 ? -4.997 2.837 48.609 1.00 14.39 83 ASN A C 1
ATOM 690 O O . ASN A 1 83 ? -5.432 3.149 49.722 1.00 15.26 83 ASN A O 1
ATOM 695 N N . ILE A 1 84 ? -5.085 3.662 47.562 1.00 13.45 84 ILE A N 1
ATOM 696 C CA . ILE A 1 84 ? -5.812 4.925 47.703 1.00 14.64 84 ILE A CA 1
ATOM 697 C C . ILE A 1 84 ? -7.299 4.649 47.848 1.00 14.32 84 ILE A C 1
ATOM 698 O O . ILE A 1 84 ? -7.991 5.288 48.653 1.00 15.39 84 ILE A O 1
ATOM 703 N N . GLU A 1 85 ? -7.810 3.672 47.094 1.00 14.31 85 GLU A N 1
ATOM 704 C CA . GLU A 1 85 ? -9.206 3.273 47.259 1.00 14.64 85 GLU A CA 1
ATOM 705 C C . GLU A 1 85 ? -9.498 2.841 48.694 1.00 16.70 85 GLU A C 1
ATOM 706 O O . GLU A 1 85 ? -10.525 3.232 49.269 1.00 16.49 85 GLU A O 1
ATOM 712 N N . ASP A 1 86 ? -8.603 2.038 49.292 1.00 16.34 86 ASP A N 1
ATOM 713 C CA . ASP A 1 86 ? -8.783 1.601 50.676 1.00 14.73 86 ASP A CA 1
ATOM 714 C C . ASP A 1 86 ? -8.779 2.790 51.625 1.00 15.18 86 ASP A C 1
ATOM 715 O O . ASP A 1 86 ? -9.580 2.849 52.562 1.00 15.27 86 ASP A O 1
ATOM 720 N N . ALA A 1 87 ? -7.870 3.743 51.406 1.00 13.74 87 ALA A N 1
ATOM 721 C CA . ALA A 1 87 ? -7.838 4.938 52.242 1.00 14.39 87 ALA A CA 1
ATOM 722 C C . ALA A 1 87 ? -9.162 5.679 52.150 1.00 13.77 87 ALA A C 1
ATOM 723 O O . ALA A 1 87 ? -9.731 6.095 53.170 1.00 13.96 87 ALA A O 1
ATOM 725 N N . ALA A 1 88 ? -9.679 5.837 50.926 1.00 13.83 88 ALA A N 1
ATOM 726 C CA . ALA A 1 88 ? -10.964 6.505 50.737 1.00 13.63 88 ALA A CA 1
ATOM 727 C C . ALA A 1 88 ? -12.079 5.774 51.470 1.00 16.92 88 ALA A C 1
ATOM 728 O O . ALA A 1 88 ? -12.943 6.406 52.090 1.00 18.78 88 ALA A O 1
ATOM 730 N N . ARG A 1 89 ? -12.065 4.438 51.424 1.00 15.06 89 ARG A N 1
ATOM 731 C CA . ARG A 1 89 ? -13.098 3.627 52.056 1.00 14.53 89 ARG A CA 1
ATOM 732 C C . ARG A 1 89 ? -13.062 3.727 53.569 1.00 16.13 89 ARG A C 1
ATOM 733 O O . ARG A 1 89 ? -14.033 3.331 54.225 1.00 18.03 89 ARG A O 1
ATOM 741 N N . ASN A 1 90 ? -11.978 4.246 54.134 1.00 15.18 90 ASN A N 1
ATOM 742 C CA . ASN A 1 90 ? -11.852 4.417 55.569 1.00 15.42 90 ASN A CA 1
ATOM 743 C C . ASN A 1 90 ? -12.019 5.861 56.014 1.00 17.81 90 ASN A C 1
ATOM 744 O O . ASN A 1 90 ? -11.719 6.180 57.168 1.00 19.86 90 ASN A O 1
ATOM 749 N N . GLY A 1 91 ? -12.495 6.737 55.133 1.00 16.71 91 GLY A N 1
ATOM 750 C CA . GLY A 1 91 ? -12.755 8.106 55.523 1.00 17.27 91 GLY A CA 1
ATOM 751 C C . GLY A 1 91 ? -11.526 8.970 55.699 1.00 15.92 91 GLY A C 1
ATOM 752 O O . GLY A 1 91 ? -11.628 10.061 56.274 1.00 17.30 91 GLY A O 1
ATOM 753 N N . LEU A 1 92 ? -10.366 8.521 55.232 1.00 15.83 92 LEU A N 1
ATOM 754 C CA . LEU A 1 92 ? -9.152 9.310 55.377 1.00 14.42 92 LEU A CA 1
ATOM 755 C C . LEU A 1 92 ? -9.150 10.470 54.398 1.00 16.73 92 LEU A C 1
ATOM 756 O O . LEU A 1 92 ? -9.416 10.293 53.204 1.00 20.27 92 LEU A O 1
ATOM 761 N N . HIS A 1 93 ? -8.831 11.659 54.900 1.00 14.56 93 HIS A N 1
ATOM 762 C CA . HIS A 1 93 ? -8.670 12.816 54.034 1.00 14.97 93 HIS A CA 1
ATOM 763 C C . HIS A 1 93 ? -7.255 12.935 53.506 1.00 16.38 93 HIS A C 1
ATOM 764 O O . HIS A 1 93 ? -7.042 13.549 52.451 1.00 16.26 93 HIS A O 1
ATOM 771 N N . TYR A 1 94 ? -6.289 12.376 54.231 1.00 14.14 94 TYR A N 1
ATOM 772 C CA . TYR A 1 94 ? -4.883 12.517 53.883 1.00 16.74 94 TYR A CA 1
ATOM 773 C C . TYR A 1 94 ? -4.154 11.276 54.365 1.00 13.02 94 TYR A C 1
ATOM 774 O O . TYR A 1 94 ? -4.352 10.833 55.503 1.00 15.35 94 TYR A O 1
ATOM 783 N N A VAL A 1 95 ? -3.350 10.702 53.485 0.76 13.21 95 VAL A N 1
ATOM 784 N N B VAL A 1 95 ? -3.289 10.731 53.518 0.24 13.36 95 VAL A N 1
ATOM 785 C CA A VAL A 1 95 ? -2.497 9.580 53.844 0.76 13.46 95 VAL A CA 1
ATOM 786 C CA B VAL A 1 95 ? -2.539 9.525 53.854 0.24 13.56 95 VAL A CA 1
ATOM 787 C C A VAL A 1 95 ? -1.083 9.847 53.364 0.76 13.91 95 VAL A C 1
ATOM 788 C C B VAL A 1 95 ? -1.135 9.635 53.279 0.24 14.18 95 VAL A C 1
ATOM 789 O O A VAL A 1 95 ? -0.849 10.552 52.376 0.76 14.17 95 VAL A O 1
ATOM 790 O O B VAL A 1 95 ? -0.956 10.045 52.127 0.24 14.38 95 VAL A O 1
ATOM 797 N N . GLU A 1 96 ? -0.134 9.274 54.083 1.00 13.12 96 GLU A N 1
ATOM 798 C CA . GLU A 1 96 ? 1.228 9.103 53.604 1.00 14.28 96 GLU A CA 1
ATOM 799 C C . GLU A 1 96 ? 1.413 7.611 53.413 1.00 15.30 96 GLU A C 1
ATOM 800 O O . GLU A 1 96 ? 1.233 6.837 54.356 1.00 14.73 96 GLU A O 1
ATOM 806 N N . LEU A 1 97 ? 1.675 7.203 52.179 1.00 14.16 97 LEU A N 1
ATOM 807 C CA . LEU A 1 97 ? 1.854 5.795 51.863 1.00 13.71 97 LEU A CA 1
ATOM 808 C C . LEU A 1 97 ? 3.343 5.532 51.777 1.00 14.51 97 LEU A C 1
ATOM 809 O O . LEU A 1 97 ? 4.040 6.191 51.000 1.00 14.57 97 LEU A O 1
ATOM 814 N N . ARG A 1 98 ? 3.829 4.591 52.580 1.00 13.97 98 ARG A N 1
ATOM 815 C CA . ARG A 1 98 ? 5.233 4.208 52.533 1.00 15.47 98 ARG A CA 1
ATOM 816 C C . ARG A 1 98 ? 5.382 2.843 51.869 1.00 12.75 98 ARG A C 1
ATOM 817 O O . ARG A 1 98 ? 4.510 1.973 51.989 1.00 13.92 98 ARG A O 1
ATOM 825 N N . PHE A 1 99 ? 6.485 2.669 51.142 1.00 12.84 99 PHE A N 1
ATOM 826 C CA . PHE A 1 99 ? 6.668 1.445 50.367 1.00 13.12 99 PHE A CA 1
ATOM 827 C C . PHE A 1 99 ? 8.153 1.221 50.138 1.00 15.16 99 PHE A C 1
ATOM 828 O O . PHE A 1 99 ? 8.915 2.174 49.948 1.00 13.57 99 PHE A O 1
ATOM 836 N N . SER A 1 100 ? 8.546 -0.061 50.128 1.00 13.26 100 SER A N 1
ATOM 837 C CA . SER A 1 100 ? 9.911 -0.486 49.855 1.00 14.14 100 SER A CA 1
ATOM 838 C C . SER A 1 100 ? 9.969 -0.984 48.416 1.00 14.54 100 SER A C 1
ATOM 839 O O . SER A 1 100 ? 9.546 -2.118 48.137 1.00 14.81 100 SER A O 1
ATOM 842 N N . PRO A 1 101 ? 10.486 -0.197 47.468 1.00 14.22 101 PRO A N 1
ATOM 843 C CA . PRO A 1 101 ? 10.476 -0.661 46.074 1.00 12.73 101 PRO A CA 1
ATOM 844 C C . PRO A 1 101 ? 11.349 -1.877 45.849 1.00 13.77 101 PRO A C 1
ATOM 845 O O . PRO A 1 101 ? 11.007 -2.720 45.007 1.00 14.46 101 PRO A O 1
ATOM 849 N N . GLY A 1 102 ? 12.445 -2.008 46.597 1.00 15.04 102 GLY A N 1
ATOM 850 C CA . GLY A 1 102 ? 13.264 -3.206 46.488 1.00 15.37 102 GLY A CA 1
ATOM 851 C C . GLY A 1 102 ? 12.541 -4.446 46.983 1.00 14.63 102 GLY A C 1
ATOM 852 O O . GLY A 1 102 ? 12.634 -5.511 46.370 1.00 15.46 102 GLY A O 1
ATOM 853 N N . TYR A 1 103 ? 11.803 -4.325 48.093 1.00 14.68 103 TYR A N 1
ATOM 854 C CA . TYR A 1 103 ? 11.010 -5.440 48.596 1.00 16.53 103 TYR A CA 1
ATOM 855 C C . TYR A 1 103 ? 9.910 -5.821 47.612 1.00 14.95 103 TYR A C 1
ATOM 856 O O . TYR A 1 103 ? 9.696 -7.011 47.340 1.00 15.53 103 TYR A O 1
ATOM 873 N N . ALA A 1 105 ? 9.925 -5.346 44.397 1.00 13.92 105 ALA A N 1
ATOM 874 C CA . ALA A 1 105 ? 10.517 -5.842 43.166 1.00 16.66 105 ALA A CA 1
ATOM 875 C C . ALA A 1 105 ? 11.254 -7.165 43.330 1.00 16.98 105 ALA A C 1
ATOM 876 O O . ALA A 1 105 ? 11.597 -7.786 42.319 1.00 16.33 105 ALA A O 1
ATOM 894 N N . ALA A 1 107 ? 10.743 -10.390 44.360 1.00 14.88 107 ALA A N 1
ATOM 895 C CA . ALA A 1 107 ? 10.295 -11.721 43.966 1.00 16.11 107 ALA A CA 1
ATOM 896 C C . ALA A 1 107 ? 10.449 -11.942 42.469 1.00 17.50 107 ALA A C 1
ATOM 897 O O . ALA A 1 107 ? 10.842 -13.030 42.031 1.00 18.43 107 ALA A O 1
ATOM 899 N N . HIS A 1 108 ? 10.144 -10.927 41.665 1.00 15.84 108 HIS A N 1
ATOM 900 C CA . HIS A 1 108 ? 10.161 -11.089 40.219 1.00 15.62 108 HIS A CA 1
ATOM 901 C C . HIS A 1 108 ? 11.220 -10.245 39.541 1.00 16.34 108 HIS A C 1
ATOM 902 O O . HIS A 1 108 ? 11.216 -10.137 38.311 1.00 18.10 108 HIS A O 1
ATOM 909 N N . GLN A 1 109 ? 12.143 -9.680 40.315 1.00 15.87 109 GLN A N 1
ATOM 910 C CA . GLN A 1 109 ? 13.270 -8.914 39.783 1.00 16.12 109 GLN A CA 1
ATOM 911 C C . GLN A 1 109 ? 12.796 -7.809 38.845 1.00 17.17 109 GLN A C 1
ATOM 912 O O . GLN A 1 109 ? 13.304 -7.625 37.738 1.00 17.96 109 GLN A O 1
ATOM 918 N N . LEU A 1 110 ? 11.783 -7.078 39.304 1.00 15.96 110 LEU A N 1
ATOM 919 C CA . LEU A 1 110 ? 11.308 -5.920 38.566 1.00 15.32 110 LEU A CA 1
ATOM 920 C C . LEU A 1 110 ? 12.348 -4.802 38.652 1.00 15.17 110 LEU A C 1
ATOM 921 O O . LEU A 1 110 ? 13.124 -4.738 39.608 1.00 15.22 110 LEU A O 1
ATOM 926 N N . PRO A 1 111 ? 12.395 -3.910 37.665 1.00 16.97 111 PRO A N 1
ATOM 927 C CA . PRO A 1 111 ? 13.278 -2.739 37.791 1.00 16.71 111 PRO A CA 1
ATOM 928 C C . PRO A 1 111 ? 12.849 -1.896 38.984 1.00 16.14 111 PRO A C 1
ATOM 929 O O . PRO A 1 111 ? 11.686 -1.507 39.099 1.00 15.83 111 PRO A O 1
ATOM 933 N N . ILE A 1 112 ? 13.795 -1.632 39.889 1.00 14.75 112 ILE A N 1
ATOM 934 C CA . ILE A 1 112 ? 13.436 -0.991 41.156 1.00 15.35 112 ILE A CA 1
ATOM 935 C C . ILE A 1 112 ? 12.937 0.430 40.928 1.00 16.50 112 ILE A C 1
ATOM 936 O O . ILE A 1 112 ? 11.959 0.860 41.545 1.00 15.28 112 ILE A O 1
ATOM 941 N N . ALA A 1 113 ? 13.581 1.180 40.032 1.00 15.11 113 ALA A N 1
ATOM 942 C CA . ALA A 1 113 ? 13.076 2.516 39.745 1.00 14.88 113 ALA A CA 1
ATOM 943 C C . ALA A 1 113 ? 11.735 2.455 39.031 1.00 17.40 113 ALA A C 1
ATOM 944 O O . ALA A 1 113 ? 10.916 3.370 39.170 1.00 16.49 113 ALA A O 1
ATOM 946 N N . GLY A 1 114 ? 11.493 1.374 38.287 1.00 15.63 114 GLY A N 1
ATOM 947 C CA . GLY A 1 114 ? 10.210 1.205 37.627 1.00 15.81 114 GLY A CA 1
ATOM 948 C C . GLY A 1 114 ? 9.090 0.948 38.613 1.00 13.53 114 GLY A C 1
ATOM 949 O O . GLY A 1 114 ? 7.953 1.380 38.399 1.00 14.71 114 GLY A O 1
ATOM 950 N N . VAL A 1 115 ? 9.392 0.229 39.698 1.00 14.33 115 VAL A N 1
ATOM 951 C CA . VAL A 1 115 ? 8.424 0.063 40.782 1.00 14.59 115 VAL A CA 1
ATOM 952 C C . VAL A 1 115 ? 8.073 1.414 41.390 1.00 14.66 115 VAL A C 1
ATOM 953 O O . VAL A 1 115 ? 6.900 1.711 41.639 1.00 14.46 115 VAL A O 1
ATOM 957 N N . VAL A 1 116 ? 9.084 2.258 41.618 1.00 13.67 116 VAL A N 1
ATOM 958 C CA . VAL A 1 116 ? 8.823 3.599 42.141 1.00 14.21 116 VAL A CA 1
ATOM 959 C C . VAL A 1 116 ? 7.884 4.362 41.214 1.00 12.80 116 VAL A C 1
ATOM 960 O O . VAL A 1 116 ? 6.889 4.953 41.654 1.00 14.56 116 VAL A O 1
ATOM 964 N N . GLU A 1 117 ? 8.183 4.340 39.909 1.00 13.92 117 GLU A N 1
ATOM 965 C CA . GLU A 1 117 ? 7.345 5.032 38.930 1.00 14.79 117 GLU A CA 1
ATOM 966 C C . GLU A 1 117 ? 5.931 4.466 38.918 1.00 14.81 117 GLU A C 1
ATOM 967 O O . GLU A 1 117 ? 4.946 5.219 38.825 1.00 15.16 117 GLU A O 1
ATOM 973 N N . ALA A 1 118 ? 5.811 3.140 39.034 1.00 14.37 118 ALA A N 1
ATOM 974 C CA . ALA A 1 118 ? 4.494 2.514 38.998 1.00 13.55 118 ALA A CA 1
ATOM 975 C C . ALA A 1 118 ? 3.667 2.900 40.219 1.00 15.20 118 ALA A C 1
ATOM 976 O O . ALA A 1 118 ? 2.454 3.133 40.112 1.00 15.04 118 ALA A O 1
ATOM 978 N N . VAL A 1 119 ? 4.308 2.953 41.387 1.00 13.85 119 VAL A N 1
ATOM 979 C CA . VAL A 1 119 ? 3.619 3.391 42.600 1.00 13.74 119 VAL A CA 1
ATOM 980 C C . VAL A 1 119 ? 3.154 4.838 42.466 1.00 14.27 119 VAL A C 1
ATOM 981 O O . VAL A 1 119 ? 2.013 5.172 42.804 1.00 15.58 119 VAL A O 1
ATOM 985 N N . ILE A 1 120 ? 4.030 5.713 41.960 1.00 14.83 120 ILE A N 1
ATOM 986 C CA . ILE A 1 120 ? 3.648 7.105 41.716 1.00 14.28 120 ILE A CA 1
ATOM 987 C C . ILE A 1 120 ? 2.439 7.178 40.789 1.00 14.36 120 ILE A C 1
ATOM 988 O O . ILE A 1 120 ? 1.495 7.942 41.032 1.00 17.74 120 ILE A O 1
ATOM 993 N N . ASP A 1 121 ? 2.453 6.390 39.706 1.00 15.51 121 ASP A N 1
ATOM 994 C CA . ASP A 1 121 ? 1.351 6.402 38.743 1.00 16.02 121 ASP A CA 1
ATOM 995 C C . ASP A 1 121 ? 0.045 5.941 39.386 1.00 17.27 121 ASP A C 1
ATOM 996 O O . ASP A 1 121 ? -1.012 6.557 39.195 1.00 18.02 121 ASP A O 1
ATOM 1001 N N . GLY A 1 122 ? 0.094 4.828 40.119 1.00 16.46 122 GLY A N 1
ATOM 1002 C CA . GLY A 1 122 ? -1.119 4.300 40.720 1.00 14.77 122 GLY A CA 1
ATOM 1003 C C . GLY A 1 122 ? -1.678 5.220 41.783 1.00 15.60 122 GLY A C 1
ATOM 1004 O O . GLY A 1 122 ? -2.898 5.371 41.907 1.00 16.62 122 GLY A O 1
ATOM 1005 N N . VAL A 1 123 ? -0.799 5.842 42.568 1.00 17.07 123 VAL A N 1
ATOM 1006 C CA . VAL A 1 123 ? -1.263 6.787 43.574 1.00 15.25 123 VAL A CA 1
ATOM 1007 C C . VAL A 1 123 ? -1.866 8.019 42.914 1.00 18.95 123 VAL A C 1
ATOM 1008 O O . VAL A 1 123 ? -2.915 8.510 43.344 1.00 17.76 123 VAL A O 1
ATOM 1012 N N . ARG A 1 124 ? -1.234 8.521 41.847 1.00 17.56 124 ARG A N 1
ATOM 1013 C CA . ARG A 1 124 ? -1.786 9.664 41.122 1.00 17.79 124 ARG A CA 1
ATOM 1014 C C . ARG A 1 124 ? -3.189 9.360 40.615 1.00 20.79 124 ARG A C 1
ATOM 1015 O O . ARG A 1 124 ? -4.121 10.151 40.811 1.00 20.67 124 ARG A O 1
ATOM 1023 N N . ASP A 1 125 ? -3.353 8.206 39.966 1.00 16.70 125 ASP A N 1
ATOM 1024 C CA . ASP A 1 125 ? -4.663 7.820 39.459 1.00 18.31 125 ASP A CA 1
ATOM 1025 C C . ASP A 1 125 ? -5.666 7.693 40.593 1.00 20.13 125 ASP A C 1
ATOM 1026 O O . ASP A 1 125 ? -6.793 8.195 40.489 1.00 20.40 125 ASP A O 1
ATOM 1031 N N . GLY A 1 126 ? -5.269 7.046 41.695 1.00 17.83 126 GLY A N 1
ATOM 1032 C CA . GLY A 1 126 ? -6.190 6.884 42.810 1.00 19.61 126 GLY A CA 1
ATOM 1033 C C . GLY A 1 126 ? -6.615 8.208 43.419 1.00 17.65 126 GLY A C 1
ATOM 1034 O O . GLY A 1 126 ? -7.799 8.419 43.708 1.00 18.93 126 GLY A O 1
ATOM 1035 N N . CYS A 1 127 ? -5.663 9.120 43.619 1.00 18.39 127 CYS A N 1
ATOM 1036 C CA . CYS A 1 127 ? -6.014 10.427 44.166 1.00 18.32 127 CYS A CA 1
ATOM 1037 C C . CYS A 1 127 ? -6.969 11.168 43.242 1.00 22.87 127 CYS A C 1
ATOM 1038 O O . CYS A 1 127 ? -7.929 11.790 43.708 1.00 23.18 127 CYS A O 1
ATOM 1041 N N . ASN A 1 128 ? -6.732 11.087 41.928 1.00 19.46 128 ASN A N 1
ATOM 1042 C CA . ASN A 1 128 ? -7.622 11.721 40.957 1.00 20.89 128 ASN A CA 1
ATOM 1043 C C . ASN A 1 128 ? -9.014 11.102 40.993 1.00 23.35 128 ASN A C 1
ATOM 1044 O O . ASN A 1 128 ? -10.013 11.806 40.795 1.00 30.47 128 ASN A O 1
ATOM 1049 N N . THR A 1 129 ? -9.102 9.796 41.249 1.00 20.77 129 THR A N 1
ATOM 1050 C CA . THR A 1 129 ? -10.383 9.097 41.215 1.00 20.91 129 THR A CA 1
ATOM 1051 C C . THR A 1 129 ? -11.169 9.292 42.507 1.00 22.38 129 THR A C 1
ATOM 1052 O O . THR A 1 129 ? -12.392 9.469 42.472 1.00 23.77 129 THR A O 1
ATOM 1056 N N . PHE A 1 130 ? -10.491 9.250 43.658 1.00 18.97 130 PHE A N 1
ATOM 1057 C CA . PHE A 1 130 ? -11.171 9.243 44.946 1.00 19.13 130 PHE A CA 1
ATOM 1058 C C . PHE A 1 130 ? -11.045 10.541 45.734 1.00 20.47 130 PHE A C 1
ATOM 1059 O O . PHE A 1 130 ? -11.805 10.733 46.689 1.00 25.71 130 PHE A O 1
ATOM 1067 N N . GLY A 1 131 ? -10.117 11.421 45.383 1.00 21.31 131 GLY A N 1
ATOM 1068 C CA . GLY A 1 131 ? -10.008 12.694 46.070 1.00 29.12 131 GLY A CA 1
ATOM 1069 C C . GLY A 1 131 ? -9.248 12.680 47.384 1.00 22.93 131 GLY A C 1
ATOM 1070 O O . GLY A 1 131 ? -9.140 13.730 48.027 1.00 24.51 131 GLY A O 1
ATOM 1071 N N . VAL A 1 132 ? -8.747 11.527 47.821 1.00 19.58 132 VAL A N 1
ATOM 1072 C CA . VAL A 1 132 ? -7.846 11.485 48.962 1.00 20.42 132 VAL A CA 1
ATOM 1073 C C . VAL A 1 132 ? -6.578 12.239 48.601 1.00 20.81 132 VAL A C 1
ATOM 1074 O O . VAL A 1 132 ? -6.064 12.116 47.486 1.00 21.12 132 VAL A O 1
ATOM 1078 N N . GLU A 1 133 ? -6.060 13.026 49.539 1.00 15.91 133 GLU A N 1
ATOM 1079 C CA . GLU A 1 133 ? -4.743 13.626 49.374 1.00 16.52 133 GLU A CA 1
ATOM 1080 C C . GLU A 1 133 ? -3.690 12.648 49.868 1.00 15.58 133 GLU A C 1
ATOM 1081 O O . GLU A 1 133 ? -3.919 11.922 50.842 1.00 17.02 133 GLU A O 1
ATOM 1087 N N . ALA A 1 134 ? -2.543 12.616 49.187 1.00 16.48 134 ALA A N 1
ATOM 1088 C CA . ALA A 1 134 ? -1.527 11.633 49.530 1.00 15.07 134 ALA A CA 1
ATOM 1089 C C . ALA A 1 134 ? -0.130 12.169 49.250 1.00 15.63 134 ALA A C 1
ATOM 1090 O O . ALA A 1 134 ? 0.082 12.977 48.339 1.00 17.76 134 ALA A O 1
ATOM 1092 N N . ARG A 1 135 ? 0.822 11.687 50.044 1.00 13.63 135 ARG A N 1
ATOM 1093 C CA . ARG A 1 135 ? 2.243 11.834 49.765 1.00 12.98 135 ARG A CA 1
ATOM 1094 C C . ARG A 1 135 ? 2.913 10.477 49.912 1.00 14.03 135 ARG A C 1
ATOM 1095 O O . ARG A 1 135 ? 2.381 9.567 50.556 1.00 14.97 135 ARG A O 1
ATOM 1103 N N . LEU A 1 136 ? 4.070 10.338 49.275 1.00 14.63 136 LEU A N 1
ATOM 1104 C CA . LEU A 1 136 ? 4.786 9.069 49.234 1.00 15.79 136 LEU A CA 1
ATOM 1105 C C . LEU A 1 136 ? 6.060 9.126 50.068 1.00 13.72 136 LEU A C 1
ATOM 1106 O O . LEU A 1 136 ? 6.807 10.114 50.025 1.00 14.47 136 LEU A O 1
ATOM 1111 N N . ILE A 1 137 ? 6.295 8.045 50.810 1.00 13.36 137 ILE A N 1
ATOM 1112 C CA . ILE A 1 137 ? 7.492 7.843 51.615 1.00 13.85 137 ILE A CA 1
ATOM 1113 C C . ILE A 1 137 ? 8.172 6.592 51.080 1.00 12.15 137 ILE A C 1
ATOM 1114 O O . ILE A 1 137 ? 7.572 5.512 51.065 1.00 14.61 137 ILE A O 1
ATOM 1119 N N . GLY A 1 138 ? 9.414 6.731 50.624 1.00 13.26 138 GLY A N 1
ATOM 1120 C CA . GLY A 1 138 ? 10.182 5.553 50.227 1.00 13.57 138 GLY A CA 1
ATOM 1121 C C . GLY A 1 138 ? 10.797 4.888 51.448 1.00 13.56 138 GLY A C 1
ATOM 1122 O O . GLY A 1 138 ? 11.190 5.552 52.404 1.00 14.06 138 GLY A O 1
ATOM 1123 N N . ILE A 1 139 ? 10.851 3.557 51.419 1.00 13.66 139 ILE A N 1
ATOM 1124 C CA . ILE A 1 139 ? 11.412 2.764 52.512 1.00 14.51 139 ILE A CA 1
ATOM 1125 C C . ILE A 1 139 ? 12.642 2.035 52.007 1.00 13.01 139 ILE A C 1
ATOM 1126 O O . ILE A 1 139 ? 12.611 1.429 50.926 1.00 15.81 139 ILE A O 1
ATOM 1139 N N . SER A 1 141 ? 14.490 -1.255 53.094 1.00 15.65 141 SER A N 1
ATOM 1140 C CA . SER A 1 141 ? 14.245 -2.445 53.907 1.00 14.24 141 SER A CA 1
ATOM 1141 C C . SER A 1 141 ? 15.576 -2.922 54.489 1.00 15.38 141 SER A C 1
ATOM 1142 O O . SER A 1 141 ? 16.361 -3.600 53.818 1.00 14.99 141 SER A O 1
ATOM 1145 N N . ARG A 1 142 ? 15.835 -2.538 55.744 1.00 13.99 142 ARG A N 1
ATOM 1146 C CA . ARG A 1 142 ? 17.115 -2.806 56.399 1.00 13.99 142 ARG A CA 1
ATOM 1147 C C . ARG A 1 142 ? 17.444 -4.290 56.412 1.00 16.08 142 ARG A C 1
ATOM 1148 O O . ARG A 1 142 ? 18.623 -4.663 56.399 1.00 16.06 142 ARG A O 1
ATOM 1156 N N . THR A 1 143 ? 16.408 -5.135 56.396 1.00 14.31 143 THR A N 1
ATOM 1157 C CA . THR A 1 143 ? 16.538 -6.584 56.484 1.00 16.53 143 THR A CA 1
ATOM 1158 C C . THR A 1 143 ? 17.473 -7.158 55.430 1.00 18.43 143 THR A C 1
ATOM 1159 O O . THR A 1 143 ? 18.088 -8.209 55.651 1.00 17.76 143 THR A O 1
ATOM 1163 N N . PHE A 1 144 ? 17.584 -6.499 54.283 1.00 14.64 144 PHE A N 1
ATOM 1164 C CA . PHE A 1 144 ? 18.330 -7.036 53.155 1.00 15.81 144 PHE A CA 1
ATOM 1165 C C . PHE A 1 144 ? 19.737 -6.468 53.053 1.00 15.30 144 PHE A C 1
ATOM 1166 O O . PHE A 1 144 ? 20.457 -6.786 52.100 1.00 18.75 144 PHE A O 1
ATOM 1174 N N . GLY A 1 145 ? 20.153 -5.664 54.021 1.00 15.05 145 GLY A N 1
ATOM 1175 C CA . GLY A 1 145 ? 21.518 -5.198 54.111 1.00 16.41 145 GLY A CA 1
ATOM 1176 C C . GLY A 1 145 ? 21.716 -3.834 53.474 1.00 16.34 145 GLY A C 1
ATOM 1177 O O . GLY A 1 145 ? 20.901 -3.353 52.684 1.00 17.79 145 GLY A O 1
ATOM 1178 N N . GLU A 1 146 ? 22.859 -3.224 53.798 1.00 17.37 146 GLU A N 1
ATOM 1179 C CA . GLU A 1 146 ? 23.126 -1.847 53.386 1.00 16.88 146 GLU A CA 1
ATOM 1180 C C . GLU A 1 146 ? 23.213 -1.702 51.869 1.00 18.17 146 GLU A C 1
ATOM 1181 O O . GLU A 1 146 ? 22.808 -0.671 51.319 1.00 17.82 146 GLU A O 1
ATOM 1187 N N . ALA A 1 147 ? 23.763 -2.704 51.173 1.00 19.22 147 ALA A N 1
ATOM 1188 C CA . ALA A 1 147 ? 23.937 -2.572 49.727 1.00 20.88 147 ALA A CA 1
ATOM 1189 C C . ALA A 1 147 ? 22.596 -2.644 49.003 1.00 21.45 147 ALA A C 1
ATOM 1190 O O . ALA A 1 147 ? 22.336 -1.853 48.083 1.00 18.97 147 ALA A O 1
ATOM 1192 N N . ALA A 1 148 ? 21.726 -3.573 49.414 1.00 17.11 148 ALA A N 1
ATOM 1193 C CA . ALA A 1 148 ? 20.370 -3.615 48.865 1.00 18.55 148 ALA A CA 1
ATOM 1194 C C . ALA A 1 148 ? 19.644 -2.304 49.125 1.00 17.79 148 ALA A C 1
ATOM 1195 O O . ALA A 1 148 ? 18.903 -1.808 48.263 1.00 17.27 148 ALA A O 1
ATOM 1197 N N . CYS A 1 149 ? 19.850 -1.725 50.309 1.00 15.71 149 CYS A N 1
ATOM 1198 C CA . CYS A 1 149 ? 19.199 -0.463 50.636 1.00 16.95 149 CYS A CA 1
ATOM 1199 C C . CYS A 1 149 ? 19.711 0.680 49.776 1.00 18.16 149 CYS A C 1
ATOM 1200 O O . CYS A 1 149 ? 18.948 1.595 49.457 1.00 16.41 149 CYS A O 1
ATOM 1203 N N . LEU A 1 150 ? 20.992 0.656 49.402 1.00 17.50 150 LEU A N 1
ATOM 1204 C CA . LEU A 1 150 ? 21.509 1.656 48.475 1.00 16.17 150 LEU A CA 1
ATOM 1205 C C . LEU A 1 150 ? 20.839 1.542 47.106 1.00 16.89 150 LEU A C 1
ATOM 1206 O O . LEU A 1 150 ? 20.582 2.559 46.452 1.00 18.61 150 LEU A O 1
ATOM 1211 N N A GLN A 1 151 ? 20.558 0.317 46.654 0.53 16.64 151 GLN A N 1
ATOM 1212 N N B GLN A 1 151 ? 20.547 0.318 46.659 0.47 16.66 151 GLN A N 1
ATOM 1213 C CA A GLN A 1 151 ? 19.849 0.146 45.388 0.53 17.28 151 GLN A CA 1
ATOM 1214 C CA B GLN A 1 151 ? 19.850 0.150 45.386 0.47 17.29 151 GLN A CA 1
ATOM 1215 C C A GLN A 1 151 ? 18.464 0.776 45.448 0.53 16.21 151 GLN A C 1
ATOM 1216 C C B GLN A 1 151 ? 18.454 0.757 45.439 0.47 16.22 151 GLN A C 1
ATOM 1217 O O A GLN A 1 151 ? 18.021 1.415 44.485 0.53 17.52 151 GLN A O 1
ATOM 1218 O O B GLN A 1 151 ? 17.996 1.366 44.464 0.47 17.54 151 GLN A O 1
ATOM 1229 N N . GLU A 1 152 ? 17.761 0.598 46.569 1.00 16.03 152 GLU A N 1
ATOM 1230 C CA . GLU A 1 152 ? 16.465 1.243 46.738 1.00 15.40 152 GLU A CA 1
ATOM 1231 C C . GLU A 1 152 ? 16.617 2.752 46.784 1.00 14.50 152 GLU A C 1
ATOM 1232 O O . GLU A 1 152 ? 15.820 3.485 46.189 1.00 17.02 152 GLU A O 1
ATOM 1238 N N . LEU A 1 153 ? 17.635 3.235 47.501 1.00 14.96 153 LEU A N 1
ATOM 1239 C CA . LEU A 1 153 ? 17.887 4.666 47.566 1.00 15.19 153 LEU A CA 1
ATOM 1240 C C . LEU A 1 153 ? 18.116 5.248 46.175 1.00 15.64 153 LEU A C 1
ATOM 1241 O O . LEU A 1 153 ? 17.541 6.282 45.831 1.00 15.20 153 LEU A O 1
ATOM 1246 N N . ASP A 1 154 ? 18.937 4.584 45.351 1.00 15.67 154 ASP A N 1
ATOM 1247 C CA . ASP A 1 154 ? 19.172 5.083 43.997 1.00 15.71 154 ASP A CA 1
ATOM 1248 C C . ASP A 1 154 ? 17.876 5.134 43.192 1.00 16.93 154 ASP A C 1
ATOM 1249 O O . ASP A 1 154 ? 17.647 6.078 42.427 1.00 17.44 154 ASP A O 1
ATOM 1254 N N . ALA A 1 155 ? 17.029 4.115 43.333 1.00 15.20 155 ALA A N 1
ATOM 1255 C CA . ALA A 1 155 ? 15.768 4.080 42.593 1.00 15.61 155 ALA A CA 1
ATOM 1256 C C . ALA A 1 155 ? 14.844 5.222 43.007 1.00 15.90 155 ALA A C 1
ATOM 1257 O O . ALA A 1 155 ? 14.187 5.851 42.160 1.00 15.72 155 ALA A O 1
ATOM 1259 N N . LEU A 1 156 ? 14.779 5.504 44.311 1.00 14.72 156 LEU A N 1
ATOM 1260 C CA . LEU A 1 156 ? 13.945 6.597 44.797 1.00 15.18 156 LEU A CA 1
ATOM 1261 C C . LEU A 1 156 ? 14.514 7.955 44.398 1.00 15.33 156 LEU A C 1
ATOM 1262 O O . LEU A 1 156 ? 13.756 8.887 44.107 1.00 14.65 156 LEU A O 1
ATOM 1267 N N . LEU A 1 157 ? 15.845 8.082 44.379 1.00 16.41 157 LEU A N 1
ATOM 1268 C CA . LEU A 1 157 ? 16.459 9.348 43.987 1.00 16.06 157 LEU A CA 1
ATOM 1269 C C . LEU A 1 157 ? 16.183 9.678 42.529 1.00 18.71 157 LEU A C 1
ATOM 1270 O O . LEU A 1 157 ? 16.089 10.857 42.175 1.00 16.93 157 LEU A O 1
ATOM 1275 N N . ALA A 1 158 ? 16.012 8.663 41.680 1.00 14.67 158 ALA A N 1
ATOM 1276 C CA . ALA A 1 158 ? 15.672 8.895 40.282 1.00 15.46 158 ALA A CA 1
ATOM 1277 C C . ALA A 1 158 ? 14.262 9.436 40.115 1.00 15.99 158 ALA A C 1
ATOM 1278 O O . ALA A 1 158 ? 13.901 9.873 39.012 1.00 15.16 158 ALA A O 1
ATOM 1280 N N . HIS A 1 159 ? 13.469 9.413 41.188 1.00 15.65 159 HIS A N 1
ATOM 1281 C CA . HIS A 1 159 ? 12.127 9.980 41.233 1.00 15.30 159 HIS A CA 1
ATOM 1282 C C . HIS A 1 159 ? 11.988 10.948 42.401 1.00 15.78 159 HIS A C 1
ATOM 1283 O O . HIS A 1 159 ? 10.907 11.071 42.990 1.00 16.27 159 HIS A O 1
ATOM 1290 N N . ARG A 1 160 ? 13.069 11.660 42.739 1.00 14.37 160 ARG A N 1
ATOM 1291 C CA . ARG A 1 160 ? 13.101 12.317 44.044 1.00 15.64 160 ARG A CA 1
ATOM 1292 C C . ARG A 1 160 ? 12.070 13.433 44.179 1.00 16.46 160 ARG A C 1
ATOM 1293 O O . ARG A 1 160 ? 11.628 13.715 45.297 1.00 17.86 160 ARG A O 1
ATOM 1301 N N . GLU A 1 161 ? 11.653 14.063 43.072 1.00 15.93 161 GLU A N 1
ATOM 1302 C CA . GLU A 1 161 ? 10.681 15.156 43.145 1.00 15.91 161 GLU A CA 1
ATOM 1303 C C . GLU A 1 161 ? 9.275 14.671 43.458 1.00 15.47 161 GLU A C 1
ATOM 1304 O O . GLU A 1 161 ? 8.399 15.493 43.770 1.00 19.37 161 GLU A O 1
ATOM 1310 N N A ASN A 1 162 ? 9.014 13.371 43.353 0.49 15.81 162 ASN A N 1
ATOM 1311 N N B ASN A 1 162 ? 9.034 13.367 43.368 0.51 15.80 162 ASN A N 1
ATOM 1312 C CA A ASN A 1 162 ? 7.715 12.825 43.712 0.49 14.69 162 ASN A CA 1
ATOM 1313 C CA B ASN A 1 162 ? 7.743 12.784 43.687 0.51 14.73 162 ASN A CA 1
ATOM 1314 C C A ASN A 1 162 ? 7.748 12.030 45.007 0.49 18.11 162 ASN A C 1
ATOM 1315 C C B ASN A 1 162 ? 7.741 12.067 45.026 0.51 18.09 162 ASN A C 1
ATOM 1316 O O A ASN A 1 162 ? 6.729 11.439 45.381 0.49 18.22 162 ASN A O 1
ATOM 1317 O O B ASN A 1 162 ? 6.691 11.573 45.448 0.51 18.26 162 ASN A O 1
ATOM 1326 N N . ILE A 1 163 ? 8.888 11.988 45.690 1.00 14.76 163 ILE A N 1
ATOM 1327 C CA . ILE A 1 163 ? 9.026 11.313 46.977 1.00 14.88 163 ILE A CA 1
ATOM 1328 C C . ILE A 1 163 ? 9.185 12.381 48.048 1.00 15.44 163 ILE A C 1
ATOM 1329 O O . ILE A 1 163 ? 10.060 13.247 47.946 1.00 17.64 163 ILE A O 1
ATOM 1334 N N . THR A 1 164 ? 8.359 12.306 49.085 1.00 13.64 164 THR A N 1
ATOM 1335 C CA . THR A 1 164 ? 8.355 13.323 50.129 1.00 13.62 164 THR A CA 1
ATOM 1336 C C . THR A 1 164 ? 9.306 13.001 51.280 1.00 16.58 164 THR A C 1
ATOM 1337 O O . THR A 1 164 ? 9.875 13.923 51.878 1.00 15.62 164 THR A O 1
ATOM 1341 N N . ALA A 1 165 ? 9.516 11.721 51.595 1.00 15.03 165 ALA A N 1
ATOM 1342 C CA . ALA A 1 165 ? 10.323 11.362 52.750 1.00 14.71 165 ALA A CA 1
ATOM 1343 C C . ALA A 1 165 ? 10.967 10.010 52.499 1.00 12.39 165 ALA A C 1
ATOM 1344 O O . ALA A 1 165 ? 10.530 9.257 51.624 1.00 13.28 165 ALA A O 1
ATOM 1346 N N . LEU A 1 166 ? 11.999 9.713 53.294 1.00 13.92 166 LEU A N 1
ATOM 1347 C CA . LEU A 1 166 ? 12.644 8.407 53.345 1.00 13.84 166 LEU A CA 1
ATOM 1348 C C . LEU A 1 166 ? 12.495 7.818 54.744 1.00 14.61 166 LEU A C 1
ATOM 1349 O O . LEU A 1 166 ? 12.572 8.538 55.750 1.00 15.18 166 LEU A O 1
ATOM 1354 N N . ASP A 1 167 ? 12.313 6.494 54.795 1.00 13.39 167 ASP A N 1
ATOM 1355 C CA . ASP A 1 167 ? 12.107 5.714 56.005 1.00 14.29 167 ASP A CA 1
ATOM 1356 C C . ASP A 1 167 ? 13.073 4.534 55.972 1.00 13.83 167 ASP A C 1
ATOM 1357 O O . ASP A 1 167 ? 13.606 4.169 54.915 1.00 14.53 167 ASP A O 1
ATOM 1362 N N . LEU A 1 168 ? 13.293 3.957 57.150 1.00 12.82 168 LEU A N 1
ATOM 1363 C CA . LEU A 1 168 ? 14.022 2.711 57.345 1.00 13.21 168 LEU A CA 1
ATOM 1364 C C . LEU A 1 168 ? 13.096 1.750 58.074 1.00 12.94 168 LEU A C 1
ATOM 1365 O O . LEU A 1 168 ? 12.551 2.092 59.131 1.00 14.93 168 LEU A O 1
ATOM 1370 N N . ALA A 1 169 ? 12.893 0.561 57.503 1.00 13.78 169 ALA A N 1
ATOM 1371 C CA . ALA A 1 169 ? 11.959 -0.394 58.083 1.00 13.97 169 ALA A CA 1
ATOM 1372 C C . ALA A 1 169 ? 12.503 -1.806 57.942 1.00 14.98 169 ALA A C 1
ATOM 1373 O O . ALA A 1 169 ? 13.520 -2.040 57.282 1.00 15.29 169 ALA A O 1
ATOM 1375 N N . GLY A 1 170 ? 11.812 -2.748 58.581 1.00 13.90 170 GLY A N 1
ATOM 1376 C CA . GLY A 1 170 ? 12.233 -4.142 58.591 1.00 14.27 170 GLY A CA 1
ATOM 1377 C C . GLY A 1 170 ? 12.843 -4.575 59.918 1.00 13.30 170 GLY A C 1
ATOM 1378 O O . GLY A 1 170 ? 12.416 -4.118 60.984 1.00 15.67 170 GLY A O 1
ATOM 1379 N N . ASP A 1 171 ? 13.857 -5.441 59.863 1.00 16.71 171 ASP A N 1
ATOM 1380 C CA . ASP A 1 171 ? 14.431 -6.092 61.050 1.00 17.51 171 ASP A CA 1
ATOM 1381 C C . ASP A 1 171 ? 15.333 -5.116 61.813 1.00 16.68 171 ASP A C 1
ATOM 1382 O O . ASP A 1 171 ? 16.519 -4.976 61.510 1.00 16.18 171 ASP A O 1
ATOM 1387 N N . GLU A 1 172 ? 14.772 -4.473 62.847 1.00 16.00 172 GLU A N 1
ATOM 1388 C CA . GLU A 1 172 ? 15.492 -3.439 63.590 1.00 16.06 172 GLU A CA 1
ATOM 1389 C C . GLU A 1 172 ? 16.679 -4.001 64.378 1.00 17.74 172 GLU A C 1
ATOM 1390 O O . GLU A 1 172 ? 17.765 -3.410 64.369 1.00 18.16 172 GLU A O 1
ATOM 1396 N N . LEU A 1 173 ? 16.497 -5.127 65.077 1.00 18.20 173 LEU A N 1
ATOM 1397 C CA . LEU A 1 173 ? 17.591 -5.642 65.905 1.00 19.81 173 LEU A CA 1
ATOM 1398 C C . LEU A 1 173 ? 18.742 -6.155 65.051 1.00 17.72 173 LEU A C 1
ATOM 1399 O O . LEU A 1 173 ? 19.918 -5.987 65.405 1.00 19.67 173 LEU A O 1
ATOM 1404 N N . GLY A 1 174 ? 18.424 -6.774 63.916 1.00 18.81 174 GLY A N 1
ATOM 1405 C CA . GLY A 1 174 ? 19.472 -7.339 63.090 1.00 19.75 174 GLY A CA 1
ATOM 1406 C C . GLY A 1 174 ? 20.280 -6.311 62.334 1.00 19.77 174 GLY A C 1
ATOM 1407 O O . GLY A 1 174 ? 21.433 -6.581 61.982 1.00 19.50 174 GLY A O 1
ATOM 1408 N N . PHE A 1 175 ? 19.707 -5.136 62.085 1.00 17.19 175 PHE A N 1
ATOM 1409 C CA . PHE A 1 175 ? 20.328 -4.116 61.238 1.00 15.40 175 PHE A CA 1
ATOM 1410 C C . PHE A 1 175 ? 20.128 -2.750 61.874 1.00 15.91 175 PHE A C 1
ATOM 1411 O O . PHE A 1 175 ? 19.224 -1.993 61.496 1.00 15.29 175 PHE A O 1
ATOM 1419 N N . PRO A 1 176 ? 20.954 -2.407 62.863 1.00 16.99 176 PRO A N 1
ATOM 1420 C CA . PRO A 1 176 ? 20.780 -1.136 63.578 1.00 14.74 176 PRO A CA 1
ATOM 1421 C C . PRO A 1 176 ? 20.847 0.078 62.664 1.00 14.21 176 PRO A C 1
ATOM 1422 O O . PRO A 1 176 ? 21.532 0.085 61.636 1.00 15.75 176 PRO A O 1
ATOM 1426 N N . GLY A 1 177 ? 20.155 1.133 63.092 1.00 15.58 177 GLY A N 1
ATOM 1427 C CA . GLY A 1 177 ? 20.100 2.344 62.300 1.00 15.39 177 GLY A CA 1
ATOM 1428 C C . GLY A 1 177 ? 21.460 2.961 62.047 1.00 14.05 177 GLY A C 1
ATOM 1429 O O . GLY A 1 177 ? 21.640 3.662 61.053 1.00 15.40 177 GLY A O 1
ATOM 1430 N N . SER A 1 178 ? 22.421 2.734 62.954 1.00 15.21 178 SER A N 1
ATOM 1431 C CA . SER A 1 178 ? 23.767 3.283 62.770 1.00 15.38 178 SER A CA 1
ATOM 1432 C C . SER A 1 178 ? 24.377 2.852 61.441 1.00 16.04 178 SER A C 1
ATOM 1433 O O . SER A 1 178 ? 25.178 3.590 60.854 1.00 16.96 178 SER A O 1
ATOM 1436 N N . LEU A 1 179 ? 23.984 1.686 60.930 1.00 14.89 179 LEU A N 1
ATOM 1437 C CA . LEU A 1 179 ? 24.559 1.196 59.686 1.00 15.21 179 LEU A CA 1
ATOM 1438 C C . LEU A 1 179 ? 24.173 2.046 58.481 1.00 13.53 179 LEU A C 1
ATOM 1439 O O . LEU A 1 179 ? 24.817 1.938 57.434 1.00 16.10 179 LEU A O 1
ATOM 1444 N N . PHE A 1 180 ? 23.144 2.882 58.598 1.00 15.20 180 PHE A N 1
ATOM 1445 C CA . PHE A 1 180 ? 22.574 3.578 57.449 1.00 14.95 180 PHE A CA 1
ATOM 1446 C C . PHE A 1 180 ? 22.885 5.066 57.463 1.00 15.33 180 PHE A C 1
ATOM 1447 O O . PHE A 1 180 ? 22.188 5.851 56.814 1.00 15.44 180 PHE A O 1
ATOM 1455 N N . LEU A 1 181 ? 23.956 5.447 58.160 1.00 15.27 181 LEU A N 1
ATOM 1456 C CA . LEU A 1 181 ? 24.397 6.835 58.213 1.00 14.94 181 LEU A CA 1
ATOM 1457 C C . LEU A 1 181 ? 24.535 7.444 56.822 1.00 14.62 181 LEU A C 1
ATOM 1458 O O . LEU A 1 181 ? 24.061 8.556 56.570 1.00 16.24 181 LEU A O 1
ATOM 1463 N N A SER A 1 182 ? 25.192 6.734 55.901 0.59 14.79 182 SER A N 1
ATOM 1464 N N B SER A 1 182 ? 25.198 6.728 55.908 0.41 14.82 182 SER A N 1
ATOM 1465 C CA A SER A 1 182 ? 25.426 7.308 54.579 0.59 14.17 182 SER A CA 1
ATOM 1466 C CA B SER A 1 182 ? 25.438 7.264 54.571 0.41 14.20 182 SER A CA 1
ATOM 1467 C C A SER A 1 182 ? 24.129 7.443 53.790 0.59 15.49 182 SER A C 1
ATOM 1468 C C B SER A 1 182 ? 24.138 7.433 53.795 0.41 15.51 182 SER A C 1
ATOM 1469 O O A SER A 1 182 ? 23.924 8.446 53.090 0.59 16.33 182 SER A O 1
ATOM 1470 O O B SER A 1 182 ? 23.942 8.446 53.110 0.41 16.34 182 SER A O 1
ATOM 1475 N N . HIS A 1 183 ? 23.241 6.450 53.895 1.00 14.09 183 HIS A N 1
ATOM 1476 C CA . HIS A 1 183 ? 21.977 6.507 53.168 1.00 14.88 183 HIS A CA 1
ATOM 1477 C C . HIS A 1 183 ? 21.181 7.739 53.569 1.00 13.56 183 HIS A C 1
ATOM 1478 O O . HIS A 1 183 ? 20.653 8.457 52.710 1.00 15.83 183 HIS A O 1
ATOM 1485 N N . PHE A 1 184 ? 21.130 8.030 54.871 1.00 14.40 184 PHE A N 1
ATOM 1486 C CA . PHE A 1 184 ? 20.366 9.179 55.336 1.00 13.84 184 PHE A CA 1
ATOM 1487 C C . PHE A 1 184 ? 21.087 10.502 55.103 1.00 14.78 184 PHE A C 1
ATOM 1488 O O . PHE A 1 184 ? 20.422 11.530 54.920 1.00 14.76 184 PHE A O 1
ATOM 1496 N N . ASN A 1 185 ? 22.424 10.507 55.076 1.00 14.68 185 ASN A N 1
ATOM 1497 C CA . ASN A 1 185 ? 23.128 11.716 54.652 1.00 15.27 185 ASN A CA 1
ATOM 1498 C C . ASN A 1 185 ? 22.687 12.112 53.250 1.00 15.04 185 ASN A C 1
ATOM 1499 O O . ASN A 1 185 ? 22.440 13.296 52.975 1.00 16.39 185 ASN A O 1
ATOM 1504 N N . ARG A 1 186 ? 22.577 11.129 52.352 1.00 15.83 186 ARG A N 1
ATOM 1505 C CA . ARG A 1 186 ? 22.146 11.412 50.987 1.00 14.22 186 ARG A CA 1
ATOM 1506 C C . ARG A 1 186 ? 20.683 11.829 50.939 1.00 17.16 186 ARG A C 1
ATOM 1507 O O . ARG A 1 186 ? 20.314 12.729 50.173 1.00 17.62 186 ARG A O 1
ATOM 1515 N N . ALA A 1 187 ? 19.835 11.200 51.754 1.00 17.29 187 ALA A N 1
ATOM 1516 C CA . ALA A 1 187 ? 18.429 11.587 51.786 1.00 15.93 187 ALA A CA 1
ATOM 1517 C C . ALA A 1 187 ? 18.256 13.038 52.226 1.00 17.25 187 ALA A C 1
ATOM 1518 O O . ALA A 1 187 ? 17.447 13.780 51.651 1.00 17.01 187 ALA A O 1
ATOM 1520 N N A ARG A 1 188 ? 18.998 13.461 53.251 0.41 16.18 188 ARG A N 1
ATOM 1521 N N B ARG A 1 188 ? 18.995 13.462 53.251 0.59 16.14 188 ARG A N 1
ATOM 1522 C CA A ARG A 1 188 ? 18.866 14.833 53.726 0.41 17.90 188 ARG A CA 1
ATOM 1523 C CA B ARG A 1 188 ? 18.851 14.836 53.715 0.59 17.88 188 ARG A CA 1
ATOM 1524 C C A ARG A 1 188 ? 19.409 15.823 52.704 0.41 17.10 188 ARG A C 1
ATOM 1525 C C B ARG A 1 188 ? 19.400 15.821 52.691 0.59 17.05 188 ARG A C 1
ATOM 1526 O O A ARG A 1 188 ? 18.837 16.903 52.512 0.41 20.50 188 ARG A O 1
ATOM 1527 O O B ARG A 1 188 ? 18.812 16.888 52.472 0.59 20.40 188 ARG A O 1
ATOM 1542 N N . ASP A 1 189 ? 20.494 15.458 52.014 1.00 17.59 189 ASP A N 1
ATOM 1543 C CA . ASP A 1 189 ? 21.016 16.307 50.950 1.00 21.02 189 ASP A CA 1
ATOM 1544 C C . ASP A 1 189 ? 20.010 16.454 49.809 1.00 22.06 189 ASP A C 1
ATOM 1545 O O . ASP A 1 189 ? 19.944 17.513 49.172 1.00 23.27 189 ASP A O 1
ATOM 1550 N N . ALA A 1 190 ? 19.195 15.423 49.560 1.00 18.78 190 ALA A N 1
ATOM 1551 C CA . ALA A 1 190 ? 18.155 15.491 48.537 1.00 19.84 190 ALA A CA 1
ATOM 1552 C C . ALA A 1 190 ? 16.957 16.326 48.962 1.00 20.09 190 ALA A C 1
ATOM 1553 O O . ALA A 1 190 ? 16.051 16.543 48.142 1.00 26.70 190 ALA A O 1
ATOM 1555 N N . GLY A 1 191 ? 16.916 16.781 50.211 1.00 17.39 191 GLY A N 1
ATOM 1556 C CA . GLY A 1 191 ? 15.809 17.579 50.694 1.00 19.70 191 GLY A CA 1
ATOM 1557 C C . GLY A 1 191 ? 14.600 16.790 51.129 1.00 20.66 191 GLY A C 1
ATOM 1558 O O . GLY A 1 191 ? 13.527 17.371 51.308 1.00 20.99 191 GLY A O 1
ATOM 1559 N N . TRP A 1 192 ? 14.733 15.483 51.320 1.00 16.00 192 TRP A N 1
ATOM 1560 C CA . TRP A 1 192 ? 13.610 14.692 51.788 1.00 15.87 192 TRP A CA 1
ATOM 1561 C C . TRP A 1 192 ? 13.411 14.873 53.289 1.00 15.65 192 TRP A C 1
ATOM 1562 O O . TRP A 1 192 ? 14.359 15.118 54.044 1.00 17.12 192 TRP A O 1
ATOM 1573 N N . HIS A 1 193 ? 12.158 14.739 53.720 1.00 14.43 193 HIS A N 1
ATOM 1574 C CA . HIS A 1 193 ? 11.883 14.574 55.136 1.00 12.73 193 HIS A CA 1
ATOM 1575 C C . HIS A 1 193 ? 12.306 13.177 55.577 1.00 14.95 193 HIS A C 1
ATOM 1576 O O . HIS A 1 193 ? 12.446 12.261 54.766 1.00 15.37 193 HIS A O 1
ATOM 1583 N N . ILE A 1 194 ? 12.518 13.018 56.880 1.00 13.73 194 ILE A N 1
ATOM 1584 C CA . ILE A 1 194 ? 13.047 11.776 57.429 1.00 14.48 194 ILE A CA 1
ATOM 1585 C C . ILE A 1 194 ? 12.121 11.224 58.500 1.00 13.55 194 ILE A C 1
ATOM 1586 O O . ILE A 1 194 ? 11.791 11.919 59.465 1.00 14.29 194 ILE A O 1
ATOM 1591 N N . THR A 1 195 ? 11.760 9.952 58.365 1.00 13.58 195 THR A N 1
ATOM 1592 C CA . THR A 1 195 ? 11.189 9.186 59.460 1.00 13.31 195 THR A CA 1
ATOM 1593 C C . THR A 1 195 ? 11.944 7.864 59.552 1.00 14.17 195 THR A C 1
ATOM 1594 O O . THR A 1 195 ? 12.552 7.419 58.575 1.00 15.65 195 THR A O 1
ATOM 1598 N N . VAL A 1 196 ? 11.941 7.250 60.737 1.00 13.26 196 VAL A N 1
ATOM 1599 C CA . VAL A 1 196 ? 12.712 6.024 60.957 1.00 13.27 196 VAL A CA 1
ATOM 1600 C C . VAL A 1 196 ? 11.930 5.122 61.902 1.00 12.54 196 VAL A C 1
ATOM 1601 O O . VAL A 1 196 ? 11.533 5.565 62.984 1.00 13.31 196 VAL A O 1
ATOM 1605 N N . HIS A 1 197 ? 11.708 3.858 61.514 1.00 13.09 197 HIS A N 1
ATOM 1606 C CA . HIS A 1 197 ? 11.208 2.883 62.478 1.00 13.30 197 HIS A CA 1
ATOM 1607 C C . HIS A 1 197 ? 12.294 2.672 63.528 1.00 13.96 197 HIS A C 1
ATOM 1608 O O . HIS A 1 197 ? 13.398 2.221 63.193 1.00 14.15 197 HIS A O 1
ATOM 1615 N N . ALA A 1 198 ? 11.995 2.979 64.792 1.00 13.06 198 ALA A N 1
ATOM 1616 C CA . ALA A 1 198 ? 13.013 2.863 65.831 1.00 13.04 198 ALA A CA 1
ATOM 1617 C C . ALA A 1 198 ? 12.352 2.719 67.199 1.00 14.28 198 ALA A C 1
ATOM 1618 O O . ALA A 1 198 ? 11.303 3.311 67.466 1.00 14.74 198 ALA A O 1
ATOM 1620 N N . GLY A 1 199 ? 13.005 1.961 68.081 1.00 15.04 199 GLY A N 1
ATOM 1621 C CA . GLY A 1 199 ? 12.450 1.804 69.415 1.00 16.65 199 GLY A CA 1
ATOM 1622 C C . GLY A 1 199 ? 11.253 0.887 69.454 1.00 13.89 199 GLY A C 1
ATOM 1623 O O . GLY A 1 199 ? 10.371 1.042 70.316 1.00 15.24 199 GLY A O 1
ATOM 1624 N N . GLU A 1 200 ? 11.182 -0.053 68.515 1.00 14.26 200 GLU A N 1
ATOM 1625 C CA . GLU A 1 200 ? 10.106 -1.025 68.465 1.00 15.46 200 GLU A CA 1
ATOM 1626 C C . GLU A 1 200 ? 10.641 -2.322 69.040 1.00 18.74 200 GLU A C 1
ATOM 1627 O O . GLU A 1 200 ? 10.237 -2.732 70.130 1.00 20.69 200 GLU A O 1
ATOM 1633 N N . ALA A 1 201 ? 11.579 -2.946 68.337 1.00 16.98 201 ALA A N 1
ATOM 1634 C CA . ALA A 1 201 ? 12.243 -4.131 68.862 1.00 17.47 201 ALA A CA 1
ATOM 1635 C C . ALA A 1 201 ? 13.483 -3.795 69.675 1.00 23.47 201 ALA A C 1
ATOM 1636 O O . ALA A 1 201 ? 13.872 -4.589 70.538 1.00 24.79 201 ALA A O 1
ATOM 1638 N N . ALA A 1 202 ? 14.106 -2.645 69.423 1.00 19.01 202 ALA A N 1
ATOM 1639 C CA . ALA A 1 202 ? 15.266 -2.190 70.170 1.00 19.20 202 ALA A CA 1
ATOM 1640 C C . ALA A 1 202 ? 14.846 -1.122 71.181 1.00 21.27 202 ALA A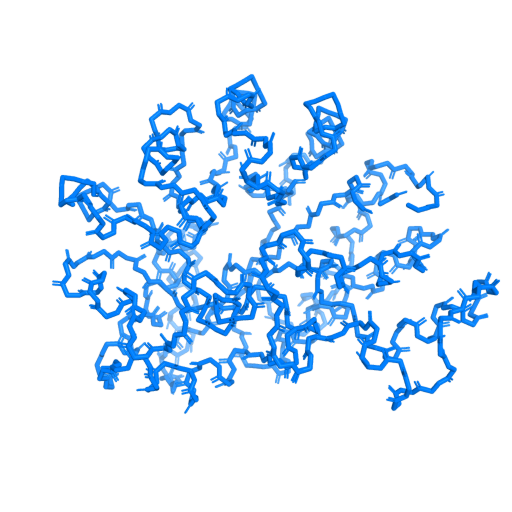 C 1
ATOM 1641 O O . ALA A 1 202 ? 13.671 -0.756 71.295 1.00 22.55 202 ALA A O 1
ATOM 1643 N N . GLY A 1 203 ? 15.823 -0.610 71.917 1.00 22.35 203 GLY A N 1
ATOM 1644 C CA . GLY A 1 203 ? 15.558 0.276 73.023 1.00 19.46 203 GLY A CA 1
ATOM 1645 C C . GLY A 1 203 ? 15.684 1.746 72.677 1.00 18.20 203 GLY A C 1
ATOM 1646 O O . GLY A 1 203 ? 15.786 2.137 71.506 1.00 18.54 203 GLY A O 1
ATOM 1647 N N . PRO A 1 204 ? 15.683 2.596 73.709 1.00 19.66 204 PRO A N 1
ATOM 1648 C CA . PRO A 1 204 ? 15.729 4.048 73.465 1.00 18.10 204 PRO A CA 1
ATOM 1649 C C . PRO A 1 204 ? 16.977 4.500 72.733 1.00 17.52 204 PRO A C 1
ATOM 1650 O O . PRO A 1 204 ? 16.946 5.541 72.066 1.00 17.82 204 PRO A O 1
ATOM 1654 N N A GLU A 1 205 ? 18.077 3.753 72.832 0.50 18.84 205 GLU A N 1
ATOM 1655 N N B GLU A 1 205 ? 18.071 3.740 72.833 0.50 18.83 205 GLU A N 1
ATOM 1656 C CA A GLU A 1 205 ? 19.284 4.144 72.115 0.50 18.24 205 GLU A CA 1
ATOM 1657 C CA B GLU A 1 205 ? 19.298 4.094 72.128 0.50 18.29 205 GLU A CA 1
ATOM 1658 C C A GLU A 1 205 ? 19.052 4.174 70.614 0.50 16.00 205 GLU A C 1
ATOM 1659 C C B GLU A 1 205 ? 19.082 4.139 70.623 0.50 16.00 205 GLU A C 1
ATOM 1660 O O A GLU A 1 205 ? 19.634 5.013 69.912 0.50 16.32 205 GLU A O 1
ATOM 1661 O O B GLU A 1 205 ? 19.702 4.955 69.928 0.50 16.39 205 GLU A O 1
ATOM 1672 N N . SER A 1 206 ? 18.196 3.283 70.107 1.00 16.58 206 SER A N 1
ATOM 1673 C CA . SER A 1 206 ? 17.896 3.283 68.685 1.00 13.86 206 SER A CA 1
ATOM 1674 C C . SER A 1 206 ? 17.143 4.544 68.297 1.00 14.73 206 SER A C 1
ATOM 1675 O O . SER A 1 206 ? 17.359 5.088 67.206 1.00 15.78 206 SER A O 1
ATOM 1678 N N . ILE A 1 207 ? 16.255 5.017 69.177 1.00 14.68 207 ILE A N 1
ATOM 1679 C CA . ILE A 1 207 ? 15.526 6.256 68.911 1.00 15.60 207 ILE A CA 1
ATOM 1680 C C . ILE A 1 207 ? 16.481 7.449 68.904 1.00 15.20 207 ILE A C 1
ATOM 1681 O O . ILE A 1 207 ? 16.432 8.300 68.011 1.00 14.58 207 ILE A O 1
ATOM 1686 N N . TRP A 1 208 ? 17.357 7.535 69.910 1.00 15.32 208 TRP A N 1
ATOM 1687 C CA . TRP A 1 208 ? 18.355 8.602 69.934 1.00 15.62 208 TRP A CA 1
ATOM 1688 C C . TRP A 1 208 ? 19.214 8.585 68.670 1.00 15.43 208 TRP A C 1
ATOM 1689 O O . TRP A 1 208 ? 19.521 9.641 68.109 1.00 14.88 208 TRP A O 1
ATOM 1700 N N . GLN A 1 209 ? 19.625 7.393 68.216 1.00 14.11 209 GLN A N 1
ATOM 1701 C CA . GLN A 1 209 ? 20.432 7.302 67.003 1.00 15.44 209 GLN A CA 1
ATOM 1702 C C . GLN A 1 209 ? 19.659 7.812 65.790 1.00 14.78 209 GLN A C 1
ATOM 1703 O O . GLN A 1 209 ? 20.222 8.508 64.935 1.00 14.87 209 GLN A O 1
ATOM 1709 N N . ALA A 1 210 ? 18.370 7.470 65.695 1.00 14.65 210 ALA A N 1
ATOM 1710 C CA . ALA A 1 210 ? 17.568 7.924 64.564 1.00 13.41 210 ALA A CA 1
ATOM 1711 C C . ALA A 1 210 ? 17.451 9.443 64.552 1.00 13.89 210 ALA A C 1
ATOM 1712 O O . ALA A 1 210 ? 17.544 10.079 63.493 1.00 15.67 210 ALA A O 1
ATOM 1714 N N . ILE A 1 211 ? 17.288 10.039 65.729 1.00 14.63 211 ILE A N 1
ATOM 1715 C CA . ILE A 1 211 ? 17.161 11.486 65.823 1.00 14.60 211 ILE A CA 1
ATOM 1716 C C . ILE A 1 211 ? 18.496 12.160 65.531 1.00 16.00 211 ILE A C 1
ATOM 1717 O O . ILE A 1 211 ? 18.592 13.055 64.686 1.00 16.78 211 ILE A O 1
ATOM 1722 N N A ARG A 1 212 ? 19.552 11.728 66.217 0.52 14.98 212 ARG A N 1
ATOM 1723 N N B ARG A 1 212 ? 19.549 11.729 66.226 0.48 14.98 212 ARG A N 1
ATOM 1724 C CA A ARG A 1 212 ? 20.804 12.476 66.197 0.52 17.21 212 ARG A CA 1
ATOM 1725 C CA B ARG A 1 212 ? 20.815 12.453 66.210 0.48 17.22 212 ARG A CA 1
ATOM 1726 C C A ARG A 1 212 ? 21.659 12.192 64.968 0.52 16.97 212 ARG A C 1
ATOM 1727 C C B ARG A 1 212 ? 21.613 12.206 64.935 0.48 16.91 212 ARG A C 1
ATOM 1728 O O A ARG A 1 212 ? 22.379 13.086 64.509 0.52 17.13 212 ARG A O 1
ATOM 1729 O O B ARG A 1 212 ? 22.242 13.131 64.409 0.48 17.42 212 ARG A O 1
ATOM 1744 N N . GLU A 1 213 ? 21.624 10.970 64.438 1.00 17.01 213 GLU A N 1
ATOM 1745 C CA . GLU A 1 213 ? 22.456 10.608 63.295 1.00 15.11 213 GLU A CA 1
ATOM 1746 C C . GLU A 1 213 ? 21.697 10.563 61.984 1.00 19.33 213 GLU A C 1
ATOM 1747 O O . GLU A 1 213 ? 22.237 10.964 60.948 1.00 19.20 213 GLU A O 1
ATOM 1753 N N . LEU A 1 214 ? 20.468 10.063 61.988 1.00 15.32 214 LEU A N 1
ATOM 1754 C CA . LEU A 1 214 ? 19.720 9.973 60.743 1.00 14.78 214 LEU A CA 1
ATOM 1755 C C . LEU A 1 214 ? 18.902 11.222 60.459 1.00 15.30 214 LEU A C 1
ATOM 1756 O O . LEU A 1 214 ? 18.392 11.368 59.347 1.00 17.38 214 LEU A O 1
ATOM 1761 N N . GLY A 1 215 ? 18.788 12.131 61.423 1.00 14.73 215 GLY A N 1
ATOM 1762 C CA . GLY A 1 215 ? 18.062 13.366 61.200 1.00 16.12 215 GLY A CA 1
ATOM 1763 C C . GLY A 1 215 ? 16.557 13.212 61.219 1.00 15.24 215 GLY A C 1
ATOM 1764 O O . GLY A 1 215 ? 15.851 14.001 60.589 1.00 16.13 215 GLY A O 1
ATOM 1765 N N . ALA A 1 216 ? 16.044 12.221 61.949 1.00 14.04 216 ALA A N 1
ATOM 1766 C CA . ALA A 1 216 ? 14.617 11.929 61.923 1.00 13.57 216 ALA A CA 1
ATOM 1767 C C . ALA A 1 216 ? 13.788 13.104 62.426 1.00 15.62 216 ALA A C 1
ATOM 1768 O O . ALA A 1 216 ? 14.085 13.699 63.467 1.00 15.71 216 ALA A O 1
ATOM 1770 N N . GLU A 1 217 ? 12.740 13.426 61.673 1.00 14.60 217 GLU A N 1
ATOM 1771 C CA . GLU A 1 217 ? 11.727 14.379 62.098 1.00 14.19 217 GLU A CA 1
ATOM 1772 C C . GLU A 1 217 ? 10.541 13.714 62.771 1.00 13.80 217 GLU A C 1
ATOM 1773 O O . GLU A 1 217 ? 9.784 14.392 63.483 1.00 14.43 217 GLU A O 1
ATOM 1779 N N . ARG A 1 218 ? 10.342 12.420 62.518 1.00 14.63 218 ARG A N 1
ATOM 1780 C CA . ARG A 1 218 ? 9.351 11.594 63.185 1.00 12.90 218 ARG A CA 1
ATOM 1781 C C . ARG A 1 218 ? 9.982 10.234 63.418 1.00 12.33 218 ARG A C 1
ATOM 1782 O O . ARG A 1 218 ? 10.946 9.852 62.752 1.00 13.43 218 ARG A O 1
ATOM 1790 N N . ILE A 1 219 ? 9.397 9.491 64.346 1.00 13.91 219 ILE A N 1
ATOM 1791 C CA . ILE A 1 219 ? 9.867 8.163 64.711 1.00 14.07 219 ILE A CA 1
ATOM 1792 C C . ILE A 1 219 ? 8.705 7.197 64.558 1.00 15.53 219 ILE A C 1
ATOM 1793 O O . ILE A 1 219 ? 7.625 7.422 65.124 1.00 13.56 219 ILE A O 1
ATOM 1798 N N . GLY A 1 220 ? 8.923 6.141 63.776 1.00 13.01 220 GLY A N 1
ATOM 1799 C CA . GLY A 1 220 ? 7.957 5.066 63.678 1.00 13.50 220 GLY A CA 1
ATOM 1800 C C . GLY A 1 220 ? 7.985 4.235 64.948 1.00 14.45 220 GLY A C 1
ATOM 1801 O O . GLY A 1 220 ? 9.039 3.680 65.308 1.00 14.47 220 GLY A O 1
ATOM 1802 N N . HIS A 1 221 ? 6.846 4.156 65.648 1.00 13.51 221 HIS A N 1
ATOM 1803 C CA . HIS A 1 221 ? 6.690 3.437 66.911 1.00 14.29 221 HIS A CA 1
ATOM 1804 C C . HIS A 1 221 ? 7.310 4.196 68.079 1.00 16.41 221 HIS A C 1
ATOM 1805 O O . HIS A 1 221 ? 6.587 4.851 68.843 1.00 16.04 221 HIS A O 1
ATOM 1812 N N . GLY A 1 222 ? 8.633 4.131 68.232 1.00 13.64 222 GLY A N 1
ATOM 1813 C CA . GLY A 1 222 ? 9.245 4.807 69.371 1.00 14.55 222 GLY A CA 1
ATOM 1814 C C . GLY A 1 222 ? 8.745 4.333 70.722 1.00 13.72 222 GLY A C 1
ATOM 1815 O O . GLY A 1 222 ? 8.825 5.080 71.704 1.00 14.80 222 GLY A O 1
ATOM 1816 N N . VAL A 1 223 ? 8.242 3.098 70.795 1.00 16.29 223 VAL A N 1
ATOM 1817 C CA . VAL A 1 223 ? 7.584 2.594 72.001 1.00 14.98 223 VAL A CA 1
ATOM 1818 C C . VAL A 1 223 ? 8.513 2.679 73.207 1.00 15.79 223 VAL A C 1
ATOM 1819 O O . VAL A 1 223 ? 8.084 3.008 74.320 1.00 17.55 223 VAL A O 1
ATOM 1823 N N . LYS A 1 224 ? 9.797 2.414 73.006 1.00 14.46 224 LYS A N 1
ATOM 1824 C CA . LYS A 1 224 ? 10.735 2.371 74.120 1.00 16.82 224 LYS A CA 1
ATOM 1825 C C . LYS A 1 224 ? 11.177 3.753 74.579 1.00 15.51 224 LYS A C 1
ATOM 1826 O O . LYS A 1 224 ? 11.979 3.847 75.516 1.00 17.35 224 LYS A O 1
ATOM 1832 N N . ALA A 1 225 ? 10.665 4.826 73.968 1.00 15.52 225 ALA A N 1
ATOM 1833 C CA . ALA A 1 225 ? 11.056 6.165 74.405 1.00 14.83 225 ALA A CA 1
ATOM 1834 C C . ALA A 1 225 ? 10.657 6.435 75.849 1.00 14.61 225 ALA A C 1
ATOM 1835 O O . ALA A 1 225 ? 11.300 7.244 76.530 1.00 15.53 225 ALA A O 1
ATOM 1837 N N . VAL A 1 226 ? 9.617 5.765 76.345 1.00 15.21 226 VAL A N 1
ATOM 1838 C CA . VAL A 1 226 ? 9.199 6.026 77.718 1.00 16.73 226 VAL A CA 1
ATOM 1839 C C . VAL A 1 226 ? 10.230 5.585 78.736 1.00 17.34 226 VAL A C 1
ATOM 1840 O O . VAL A 1 226 ? 10.108 5.943 79.908 1.00 19.89 226 VAL A O 1
ATOM 1844 N N . GLU A 1 227 ? 11.245 4.835 78.318 1.00 17.07 227 GLU A N 1
ATOM 1845 C CA . GLU A 1 227 ? 12.296 4.391 79.221 1.00 15.06 227 GLU A CA 1
ATOM 1846 C C . GLU A 1 227 ? 13.323 5.479 79.503 1.00 18.39 227 GLU A C 1
ATOM 1847 O O . GLU A 1 227 ? 14.202 5.271 80.342 1.00 19.66 227 GLU A O 1
ATOM 1853 N N . ASP A 1 228 ? 13.233 6.632 78.842 1.00 17.96 228 ASP A N 1
ATOM 1854 C CA . ASP A 1 228 ? 14.232 7.695 78.976 1.00 16.36 228 ASP A CA 1
ATOM 1855 C C . ASP A 1 228 ? 13.488 9.026 79.002 1.00 18.61 228 ASP A C 1
ATOM 1856 O O . ASP A 1 228 ? 13.015 9.494 77.960 1.00 17.99 228 ASP A O 1
ATOM 1861 N N . ARG A 1 229 ? 13.397 9.645 80.186 1.00 18.52 229 ARG A N 1
ATOM 1862 C CA . ARG A 1 229 ? 12.656 10.901 80.317 1.00 19.46 229 ARG A CA 1
ATOM 1863 C C . ARG A 1 229 ? 13.318 12.027 79.541 1.00 17.97 229 ARG A C 1
ATOM 1864 O O . ARG A 1 229 ? 12.622 12.904 79.013 1.00 20.23 229 ARG A O 1
ATOM 1872 N N . ALA A 1 230 ? 14.648 12.024 79.455 1.00 17.47 230 ALA A N 1
ATOM 1873 C CA . ALA A 1 230 ? 15.317 13.053 78.667 1.00 20.90 230 ALA A CA 1
ATOM 1874 C C . ALA A 1 230 ? 14.927 12.938 77.201 1.00 20.01 230 ALA A C 1
ATOM 1875 O O . ALA A 1 230 ? 14.777 13.951 76.504 1.00 18.34 230 ALA A O 1
ATOM 1877 N N . LEU A 1 231 ? 14.751 11.702 76.722 1.00 17.72 231 LEU A N 1
ATOM 1878 C CA . LEU A 1 231 ? 14.301 11.492 75.353 1.00 19.32 231 LEU A CA 1
ATOM 1879 C C . LEU A 1 231 ? 12.869 11.979 75.163 1.00 17.57 231 LEU A C 1
ATOM 1880 O O . LEU A 1 231 ? 12.559 12.640 74.165 1.00 16.23 231 LEU A O 1
ATOM 1901 N N . ASP A 1 233 ? 11.417 14.345 76.772 1.00 18.10 233 ASP A N 1
ATOM 1902 C CA . ASP A 1 233 ? 11.497 15.802 76.749 1.00 19.62 233 ASP A CA 1
ATOM 1903 C C . ASP A 1 233 ? 11.996 16.299 75.400 1.00 20.36 233 ASP A C 1
ATOM 1904 O O . ASP A 1 233 ? 11.470 17.276 74.849 1.00 19.88 233 ASP A O 1
ATOM 1909 N N . PHE A 1 234 ? 13.012 15.638 74.853 1.00 15.96 234 PHE A N 1
ATOM 1910 C CA . PHE A 1 234 ? 13.549 16.058 73.563 1.00 16.83 234 PHE A CA 1
ATOM 1911 C C . PHE A 1 234 ? 12.501 15.920 72.465 1.00 16.76 234 PHE A C 1
ATOM 1912 O O . PHE A 1 234 ? 12.342 16.818 71.624 1.00 17.17 234 PHE A O 1
ATOM 1920 N N . LEU A 1 235 ? 11.762 14.811 72.462 1.00 16.64 235 LEU A N 1
ATOM 1921 C CA . LEU A 1 235 ? 10.692 14.643 71.484 1.00 17.24 235 LEU A CA 1
ATOM 1922 C C . LEU A 1 235 ? 9.684 15.776 71.576 1.00 17.13 235 LEU A C 1
ATOM 1923 O O . LEU A 1 235 ? 9.279 16.352 70.555 1.00 16.48 235 LEU A O 1
ATOM 1928 N N . ALA A 1 236 ? 9.258 16.106 72.798 1.00 18.45 236 ALA A N 1
ATOM 1929 C CA . ALA A 1 236 ? 8.242 17.137 72.967 1.00 17.64 236 ALA A CA 1
ATOM 1930 C C . ALA A 1 236 ? 8.784 18.516 72.613 1.00 16.14 236 ALA A C 1
ATOM 1931 O O . ALA A 1 236 ? 8.122 19.281 71.897 1.00 19.80 236 ALA A O 1
ATOM 1933 N N . GLN A 1 237 ? 9.990 18.843 73.080 1.00 17.52 237 GLN A N 1
ATOM 1934 C CA . GLN A 1 237 ? 10.548 20.176 72.847 1.00 18.68 237 GLN A CA 1
ATOM 1935 C C . GLN A 1 237 ? 10.886 20.404 71.379 1.00 18.90 237 GLN A C 1
ATOM 1936 O O . GLN A 1 237 ? 10.659 21.500 70.851 1.00 22.49 237 GLN A O 1
ATOM 1942 N N . GLN A 1 238 ? 11.433 19.393 70.707 1.00 16.93 238 GLN A N 1
ATOM 1943 C CA . GLN A 1 238 ? 11.821 19.513 69.308 1.00 15.69 238 GLN A CA 1
ATOM 1944 C C . GLN A 1 238 ? 10.699 19.175 68.343 1.00 16.22 238 GLN A C 1
ATOM 1945 O O . GLN A 1 238 ? 10.902 19.261 67.128 1.00 18.13 238 GLN A O 1
ATOM 1951 N N . ARG A 1 239 ? 9.516 18.835 68.855 1.00 16.08 239 ARG A N 1
ATOM 1952 C CA . ARG A 1 239 ? 8.358 18.529 68.023 1.00 17.72 239 ARG A CA 1
ATOM 1953 C C . ARG A 1 239 ? 8.635 17.383 67.058 1.00 19.38 239 ARG A C 1
ATOM 1954 O O . ARG A 1 239 ? 8.222 17.408 65.900 1.00 18.55 239 ARG A O 1
ATOM 1962 N N A ILE A 1 240 ? 9.334 16.363 67.544 0.58 16.53 240 ILE A N 1
ATOM 1963 N N B ILE A 1 240 ? 9.369 16.384 67.539 0.42 16.51 240 ILE A N 1
ATOM 1964 C CA A ILE A 1 240 ? 9.578 15.158 66.759 0.58 15.49 240 ILE A CA 1
ATOM 1965 C CA B ILE A 1 240 ? 9.571 15.142 66.801 0.42 15.55 240 ILE A CA 1
ATOM 1966 C C A ILE A 1 240 ? 8.374 14.237 66.914 0.58 14.29 240 ILE A C 1
ATOM 1967 C C B ILE A 1 240 ? 8.297 14.320 66.934 0.42 14.33 240 ILE A C 1
ATOM 1968 O O A ILE A 1 240 ? 8.073 13.771 68.018 0.58 18.45 240 ILE A O 1
ATOM 1969 O O B ILE A 1 240 ? 7.865 14.006 68.048 0.42 18.09 240 ILE A O 1
ATOM 1978 N N . GLY A 1 241 ? 7.687 13.974 65.804 1.00 15.33 241 GLY A N 1
ATOM 1979 C CA . GLY A 1 241 ? 6.454 13.207 65.855 1.00 15.52 241 GLY A CA 1
ATOM 1980 C C . GLY A 1 241 ? 6.688 11.748 66.206 1.00 14.43 241 GLY A C 1
ATOM 1981 O O . GLY A 1 241 ? 7.735 11.172 65.920 1.00 16.17 241 GLY A O 1
ATOM 1982 N N . ILE A 1 242 ? 5.695 11.156 66.856 1.00 14.17 242 ILE A N 1
ATOM 1983 C CA . ILE A 1 242 ? 5.674 9.730 67.160 1.00 13.70 242 ILE A CA 1
ATOM 1984 C C . ILE A 1 242 ? 4.521 9.113 66.382 1.00 15.40 242 ILE A C 1
ATOM 1985 O O . ILE A 1 242 ? 3.370 9.560 66.488 1.00 15.38 242 ILE A O 1
ATOM 1990 N N . GLU A 1 243 ? 4.826 8.092 65.597 1.00 14.98 243 GLU A N 1
ATOM 1991 C CA . GLU A 1 243 ? 3.826 7.427 64.766 1.00 13.75 243 GLU A CA 1
ATOM 1992 C C . GLU A 1 243 ? 3.407 6.156 65.499 1.00 12.59 243 GLU A C 1
ATOM 1993 O O . GLU A 1 243 ? 4.067 5.121 65.380 1.00 14.09 243 GLU A O 1
ATOM 1999 N N . SER A 1 244 ? 2.313 6.225 66.261 1.00 13.40 244 SER A N 1
ATOM 2000 C CA . SER A 1 244 ? 1.872 5.070 67.045 1.00 14.59 244 SER A CA 1
ATOM 2001 C C . SER A 1 244 ? 0.961 4.166 66.224 1.00 13.16 244 SER A C 1
ATOM 2002 O O . SER A 1 244 ? 0.100 4.638 65.479 1.00 15.08 244 SER A O 1
ATOM 2005 N N . CYS A 1 245 ? 1.159 2.847 66.383 1.00 13.60 245 CYS A N 1
ATOM 2006 C CA . CYS A 1 245 ? 0.431 1.805 65.649 1.00 13.83 245 CYS A CA 1
ATOM 2007 C C . CYS A 1 245 ? 0.062 0.767 66.706 1.00 14.93 245 CYS A C 1
ATOM 2008 O O . CYS A 1 245 ? 0.817 -0.182 66.949 1.00 15.07 245 CYS A O 1
ATOM 2011 N N . LEU A 1 246 ? -1.103 0.950 67.321 1.00 14.60 246 LEU A N 1
ATOM 2012 C CA . LEU A 1 246 ? -1.472 0.155 68.496 1.00 15.14 246 LEU A CA 1
ATOM 2013 C C . LEU A 1 246 ? -1.599 -1.334 68.173 1.00 15.31 246 LEU A C 1
ATOM 2014 O O . LEU A 1 246 ? -0.932 -2.172 68.791 1.00 15.36 246 LEU A O 1
ATOM 2019 N N . THR A 1 247 ? -2.466 -1.690 67.220 1.00 15.34 247 THR A N 1
ATOM 2020 C CA . THR A 1 247 ? -2.667 -3.112 66.919 1.00 13.64 247 THR A CA 1
ATOM 2021 C C . THR A 1 247 ? -1.390 -3.758 66.400 1.00 15.02 247 THR A C 1
ATOM 2022 O O . THR A 1 247 ? -1.060 -4.887 66.777 1.00 16.26 247 THR A O 1
ATOM 2026 N N . SER A 1 248 ? -0.643 -3.052 65.550 1.00 15.10 248 SER A N 1
ATOM 2027 C CA . SER A 1 248 ? 0.650 -3.553 65.098 1.00 13.40 248 SER A CA 1
ATOM 2028 C C . SER A 1 248 ? 1.541 -3.951 66.271 1.00 16.55 248 SER A C 1
ATOM 2029 O O . SER A 1 248 ? 2.131 -5.035 66.276 1.00 14.80 248 SER A O 1
ATOM 2032 N N . ASN A 1 249 ? 1.636 -3.088 67.288 1.00 15.13 249 ASN A N 1
ATOM 2033 C CA . ASN A 1 249 ? 2.503 -3.373 68.429 1.00 14.11 249 ASN A CA 1
ATOM 2034 C C . ASN A 1 249 ? 2.037 -4.597 69.212 1.00 13.18 249 ASN A C 1
ATOM 2035 O O . ASN A 1 249 ? 2.875 -5.325 69.756 1.00 15.89 249 ASN A O 1
ATOM 2040 N N . ILE A 1 250 ? 0.728 -4.839 69.283 1.00 15.37 250 ILE A N 1
ATOM 2041 C CA . ILE A 1 250 ? 0.234 -6.094 69.855 1.00 15.89 250 ILE A CA 1
ATOM 2042 C C . ILE A 1 250 ? 0.644 -7.275 68.988 1.00 16.77 250 ILE A C 1
ATOM 2043 O O . ILE A 1 250 ? 1.069 -8.327 69.494 1.00 17.93 250 ILE A O 1
ATOM 2048 N N . GLN A 1 251 ? 0.522 -7.133 67.672 1.00 15.75 251 GLN A N 1
ATOM 2049 C CA . GLN A 1 251 ? 0.722 -8.267 66.782 1.00 15.66 251 GLN A CA 1
ATOM 2050 C C . GLN A 1 251 ? 2.188 -8.625 66.573 1.00 18.03 251 GLN A C 1
ATOM 2051 O O . GLN A 1 251 ? 2.475 -9.759 66.168 1.00 18.28 251 GLN A O 1
ATOM 2057 N N . THR A 1 252 ? 3.121 -7.701 66.821 1.00 17.38 252 THR A N 1
ATOM 2058 C CA . THR A 1 252 ? 4.547 -8.003 66.791 1.00 17.71 252 THR A CA 1
ATOM 2059 C C . THR A 1 252 ? 5.081 -8.392 68.159 1.00 16.99 252 THR A C 1
ATOM 2060 O O . THR A 1 252 ? 6.295 -8.579 68.299 1.00 19.70 252 THR A O 1
ATOM 2064 N N . SER A 1 253 ? 4.221 -8.459 69.173 1.00 17.39 253 SER A N 1
ATOM 2065 C CA . SER A 1 253 ? 4.637 -8.694 70.559 1.00 20.47 253 SER A CA 1
ATOM 2066 C C . SER A 1 253 ? 5.542 -7.590 71.091 1.00 22.36 253 SER A C 1
ATOM 2067 O O . SER A 1 253 ? 6.328 -7.814 72.020 1.00 23.47 253 SER A O 1
ATOM 2070 N N . THR A 1 254 ? 5.461 -6.396 70.503 1.00 19.12 254 THR A N 1
ATOM 2071 C CA . THR A 1 254 ? 6.223 -5.259 71.011 1.00 17.79 254 THR A CA 1
ATOM 2072 C C . THR A 1 254 ? 5.663 -4.789 72.350 1.00 20.29 254 THR A C 1
ATOM 2073 O O . THR A 1 254 ? 6.419 -4.354 73.228 1.00 21.96 254 THR A O 1
ATOM 2077 N N . VAL A 1 255 ? 4.340 -4.863 72.517 1.00 19.34 255 VAL A N 1
ATOM 2078 C CA . VAL A 1 255 ? 3.681 -4.719 73.811 1.00 20.85 255 VAL A CA 1
ATOM 2079 C C . VAL A 1 255 ? 2.793 -5.9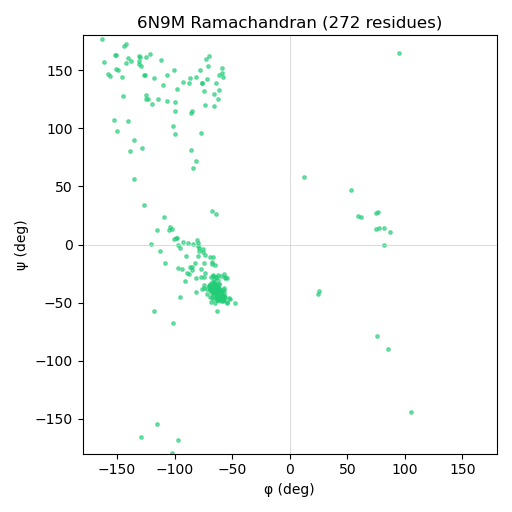39 74.011 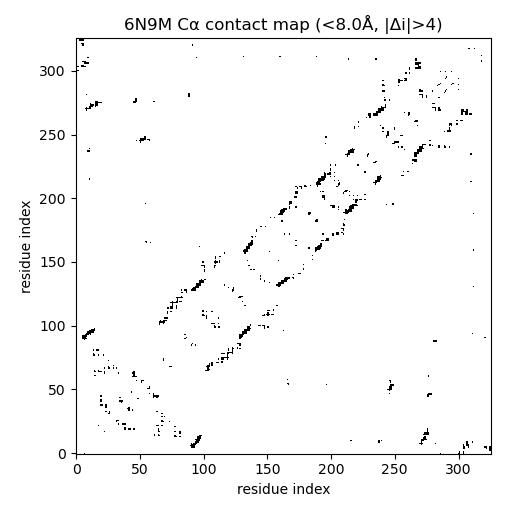1.00 23.46 255 VAL A C 1
ATOM 2080 O O . VAL A 1 255 ? 2.235 -6.489 73.056 1.00 24.78 255 VAL A O 1
ATOM 2084 N N . ALA A 1 256 ? 2.682 -6.382 75.266 1.00 23.09 256 ALA A N 1
ATOM 2085 C CA . ALA A 1 256 ? 1.904 -7.582 75.549 1.00 24.21 256 ALA A CA 1
ATOM 2086 C C . ALA A 1 256 ? 0.415 -7.292 75.639 1.00 25.78 256 ALA A C 1
ATOM 2087 O O . ALA A 1 256 ? -0.404 -8.170 75.343 1.00 29.50 256 ALA A O 1
ATOM 2089 N N . SER A 1 257 ? 0.040 -6.083 76.042 1.00 23.25 257 SER A N 1
ATOM 2090 C CA . SER A 1 257 ? -1.362 -5.711 76.101 1.00 22.09 257 SER A CA 1
ATOM 2091 C C . SER A 1 257 ? -1.475 -4.211 75.882 1.00 20.46 257 SER A C 1
ATOM 2092 O O . SER A 1 257 ? -0.569 -3.447 76.230 1.00 23.16 257 SER A O 1
ATOM 2095 N N . LEU A 1 258 ? -2.610 -3.798 75.316 1.00 22.00 258 LEU A N 1
ATOM 2096 C CA . LEU A 1 258 ? -2.799 -2.384 75.016 1.00 20.54 258 LEU A CA 1
ATOM 2097 C C . LEU A 1 258 ? -2.887 -1.547 76.279 1.00 21.43 258 LEU A C 1
ATOM 2098 O O . LEU A 1 258 ? -2.567 -0.356 76.247 1.00 20.66 258 LEU A O 1
ATOM 2103 N N . ALA A 1 259 ? -3.327 -2.141 77.395 1.00 20.41 259 ALA A N 1
ATOM 2104 C CA . ALA A 1 259 ? -3.385 -1.408 78.653 1.00 22.54 259 ALA A CA 1
ATOM 2105 C C . ALA A 1 259 ? -2.030 -0.849 79.054 1.00 23.51 259 ALA A C 1
ATOM 2106 O O . ALA A 1 259 ? -1.975 0.149 79.778 1.00 27.70 259 ALA A O 1
ATOM 2108 N N . ASP A 1 260 ? -0.938 -1.458 78.594 1.00 22.72 260 ASP A N 1
ATOM 2109 C CA . ASP A 1 260 ? 0.402 -0.988 78.917 1.00 26.24 260 ASP A CA 1
ATOM 2110 C C . ASP A 1 260 ? 1.068 -0.252 77.761 1.00 19.85 260 ASP A C 1
ATOM 2111 O O . ASP A 1 260 ? 2.282 -0.026 77.794 1.00 23.81 260 ASP A O 1
ATOM 2116 N N . HIS A 1 261 ? 0.301 0.144 76.753 1.00 18.37 261 HIS A N 1
ATOM 2117 C CA . HIS A 1 261 ? 0.889 0.871 75.644 1.00 16.81 261 HIS A CA 1
ATOM 2118 C C . HIS A 1 261 ? 1.264 2.288 76.068 1.00 16.16 261 HIS A C 1
ATOM 2119 O O . HIS A 1 261 ? 0.528 2.927 76.825 1.00 20.20 261 HIS A O 1
ATOM 2126 N N . PRO A 1 262 ? 2.393 2.815 75.584 1.00 15.72 262 PRO A N 1
ATOM 2127 C CA . PRO A 1 262 ? 2.845 4.142 76.019 1.00 16.76 262 PRO A CA 1
ATOM 2128 C C . PRO A 1 262 ? 2.144 5.321 75.355 1.00 16.32 262 PRO A C 1
ATOM 2129 O O . PRO A 1 262 ? 2.462 6.461 75.706 1.00 17.51 262 PRO A O 1
ATOM 2133 N N . LEU A 1 263 ? 1.211 5.109 74.423 1.00 14.90 263 LEU A N 1
ATOM 2134 C CA . LEU A 1 263 ? 0.612 6.241 73.709 1.00 16.16 263 LEU A CA 1
ATOM 2135 C C . LEU A 1 263 ? 0.048 7.295 74.657 1.00 15.89 263 LEU A C 1
ATOM 2136 O O . LEU A 1 263 ? 0.299 8.492 74.482 1.00 15.87 263 LEU A O 1
ATOM 2141 N N A LYS A 1 264 ? -0.724 6.882 75.664 0.49 16.47 264 LYS A N 1
ATOM 2142 N N B LYS A 1 264 ? -0.738 6.862 75.652 0.51 16.44 264 LYS A N 1
ATOM 2143 C CA A LYS A 1 264 ? -1.280 7.895 76.558 0.49 16.14 264 LYS A CA 1
ATOM 2144 C CA B LYS A 1 264 ? -1.292 7.791 76.636 0.51 16.29 264 LYS A CA 1
ATOM 2145 C C A LYS A 1 264 ? -0.189 8.614 77.345 0.49 17.64 264 LYS A C 1
ATOM 2146 C C B LYS A 1 264 ? -0.188 8.591 77.312 0.51 17.59 264 LYS A C 1
ATOM 2147 O O A LYS A 1 264 ? -0.313 9.819 77.616 0.49 16.64 264 LYS A O 1
ATOM 2148 O O B LYS A 1 264 ? -0.305 9.813 77.488 0.51 16.58 264 LYS A O 1
ATOM 2159 N N . THR A 1 265 ? 0.898 7.910 77.683 1.00 16.62 265 THR A N 1
ATOM 2160 C CA . THR A 1 265 ? 2.032 8.563 78.332 1.00 16.56 265 THR A CA 1
ATOM 2161 C C . THR A 1 265 ? 2.668 9.613 77.422 1.00 17.21 265 THR A C 1
ATOM 2162 O O . THR A 1 265 ? 3.011 10.713 77.875 1.00 16.63 265 THR A O 1
ATOM 2166 N N . PHE A 1 266 ? 2.844 9.292 76.137 1.00 15.32 266 PHE A N 1
ATOM 2167 C CA . PHE A 1 266 ? 3.343 10.284 75.186 1.00 15.95 266 PHE A CA 1
ATOM 2168 C C . PHE A 1 266 ? 2.481 11.542 75.202 1.00 17.25 266 PHE A C 1
ATOM 2169 O O . PHE A 1 266 ? 2.992 12.666 75.280 1.00 16.68 266 PHE A O 1
ATOM 2177 N N . LEU A 1 267 ? 1.164 11.367 75.091 1.00 15.15 267 LEU A N 1
ATOM 2178 C CA . LEU A 1 267 ? 0.271 12.520 75.016 1.00 16.50 267 LEU A CA 1
ATOM 2179 C C . LEU A 1 267 ? 0.302 13.334 76.308 1.00 18.60 267 LEU A C 1
ATOM 2180 O O . LEU A 1 267 ? 0.291 14.571 76.270 1.00 18.46 267 LEU A O 1
ATOM 2185 N N . GLU A 1 268 ? 0.392 12.661 77.459 1.00 17.12 268 GLU A N 1
ATOM 2186 C CA . GLU A 1 268 ? 0.474 13.389 78.721 1.00 17.58 268 GLU A CA 1
ATOM 2187 C C . GLU A 1 268 ? 1.770 14.176 78.859 1.00 21.16 268 GLU A C 1
ATOM 2188 O O . GLU A 1 268 ? 1.805 15.152 79.618 1.00 22.83 268 GLU A O 1
ATOM 2194 N N A HIS A 1 269 ? 2.826 13.796 78.138 0.58 17.81 269 HIS A N 1
ATOM 2195 N N B HIS A 1 269 ? 2.820 13.783 78.137 0.42 17.84 269 HIS A N 1
ATOM 2196 C CA A HIS A 1 269 ? 4.085 14.530 78.149 0.58 16.46 269 HIS A CA 1
ATOM 2197 C CA B HIS A 1 269 ? 4.099 14.480 78.122 0.42 16.58 269 HIS A CA 1
ATOM 2198 C C A HIS A 1 269 ? 4.179 15.561 77.035 0.58 17.56 269 HIS A C 1
ATOM 2199 C C B HIS A 1 269 ? 4.180 15.548 77.038 0.42 17.58 269 HIS A C 1
ATOM 2200 O O A HIS A 1 269 ? 5.235 16.178 76.866 0.58 18.67 269 HIS A O 1
ATOM 2201 O O B HIS A 1 269 ? 5.232 16.176 76.890 0.42 18.66 269 HIS A O 1
ATOM 2214 N N . GLY A 1 270 ? 3.108 15.763 76.276 1.00 15.94 270 GLY A N 1
ATOM 2215 C CA . GLY A 1 270 ? 3.119 16.756 75.221 1.00 15.28 270 GLY A CA 1
ATOM 2216 C C . GLY A 1 270 ? 3.783 16.315 73.941 1.00 18.38 270 GLY A C 1
ATOM 2217 O O . GLY A 1 270 ? 4.050 17.154 73.071 1.00 19.17 270 GLY A O 1
ATOM 2218 N N . VAL A 1 271 ? 4.057 15.031 73.799 1.00 15.99 271 VAL A N 1
ATOM 2219 C CA . VAL A 1 271 ? 4.662 14.506 72.584 1.00 16.32 271 VAL A CA 1
ATOM 2220 C C . VAL A 1 271 ? 3.594 14.435 71.505 1.00 15.11 271 VAL A C 1
ATOM 2221 O O . VAL A 1 271 ? 2.435 14.083 71.772 1.00 15.31 271 VAL A O 1
ATOM 2225 N N . LEU A 1 272 ? 3.978 14.806 70.282 1.00 14.82 272 LEU A N 1
ATOM 2226 C CA . LEU A 1 272 ? 3.071 14.816 69.136 1.00 14.12 272 LEU A CA 1
ATOM 2227 C C . LEU A 1 272 ? 2.955 13.396 68.580 1.00 15.34 272 LEU A C 1
ATOM 2228 O O . LEU A 1 272 ? 3.474 13.057 67.514 1.00 15.88 272 LEU A O 1
ATOM 2233 N N . ALA A 1 273 ? 2.256 12.554 69.340 1.00 14.59 273 ALA A N 1
ATOM 2234 C CA . ALA A 1 273 ? 1.984 11.175 68.947 1.00 14.51 273 ALA A CA 1
ATOM 2235 C C . ALA A 1 273 ? 0.641 11.101 68.229 1.00 14.23 273 ALA A C 1
ATOM 2236 O O . ALA A 1 273 ? -0.321 11.777 68.607 1.00 16.17 273 ALA A O 1
ATOM 2238 N N . SER A 1 274 ? 0.595 10.286 67.177 1.00 15.26 274 SER A N 1
ATOM 2239 C CA . SER A 1 274 ? -0.557 10.143 66.296 1.00 12.96 274 SER A CA 1
ATOM 2240 C C . SER A 1 274 ? -0.984 8.682 66.226 1.00 13.51 274 SER A C 1
ATOM 2241 O O . SER A 1 274 ? -0.213 7.777 66.560 1.00 14.99 274 SER A O 1
ATOM 2244 N N . LEU A 1 275 ? -2.225 8.452 65.788 1.00 13.54 275 LEU A N 1
ATOM 2245 C CA . LEU A 1 275 ? -2.748 7.102 65.589 1.00 14.07 275 LEU A CA 1
ATOM 2246 C C . LEU A 1 275 ? -2.627 6.713 64.124 1.00 14.40 275 LEU A C 1
ATOM 2247 O O . LEU A 1 275 ? -2.995 7.494 63.240 1.00 15.96 275 LEU A O 1
ATOM 2252 N N . ASN A 1 276 ? -2.139 5.500 63.873 1.00 13.48 276 ASN A N 1
ATOM 2253 C CA . ASN A 1 276 ? -1.880 5.024 62.516 1.00 13.17 276 ASN A CA 1
ATOM 2254 C C . ASN A 1 276 ? -2.193 3.537 62.417 1.00 14.24 276 ASN A C 1
ATOM 2255 O O . ASN A 1 276 ? -2.416 2.860 63.430 1.00 15.97 276 ASN A O 1
ATOM 2260 N N . THR A 1 277 ? -2.183 3.007 61.188 1.00 14.43 277 THR A N 1
ATOM 2261 C CA . THR A 1 277 ? -2.514 1.593 60.990 1.00 13.45 277 THR A CA 1
ATOM 2262 C C . THR A 1 277 ? -1.301 0.670 60.930 1.00 16.00 277 THR A C 1
ATOM 2263 O O . THR A 1 277 ? -1.322 -0.397 61.553 1.00 17.50 277 THR A O 1
ATOM 2267 N N . ASP A 1 278 ? -0.258 1.054 60.193 1.00 16.72 278 ASP A N 1
ATOM 2268 C CA . ASP A 1 278 ? 0.907 0.220 59.865 1.00 14.17 278 ASP A CA 1
ATOM 2269 C C . ASP A 1 278 ? 0.656 -0.641 58.627 1.00 13.29 278 ASP A C 1
ATOM 2270 O O . ASP A 1 278 ? 0.912 -0.184 57.512 1.00 14.20 278 ASP A O 1
ATOM 2275 N N . ASP A 1 279 ? 0.135 -1.861 58.784 1.00 15.94 279 ASP A N 1
ATOM 2276 C CA . ASP A 1 279 ? -0.085 -2.775 57.654 1.00 13.32 279 ASP A CA 1
ATOM 2277 C C . ASP A 1 279 ? -1.520 -3.285 57.673 1.00 16.19 279 ASP A C 1
ATOM 2278 O O . ASP A 1 279 ? -1.775 -4.397 58.151 1.00 16.01 279 ASP A O 1
ATOM 2283 N N . PRO A 1 280 ? -2.478 -2.521 57.125 1.00 15.35 280 PRO A N 1
ATOM 2284 C CA . PRO A 1 280 ? -3.898 -2.908 57.297 1.00 15.81 280 PRO A CA 1
ATOM 2285 C C . PRO A 1 280 ? -4.247 -4.319 56.850 1.00 15.88 280 PRO A C 1
ATOM 2286 O O . PRO A 1 280 ? -4.897 -5.056 57.604 1.00 16.95 280 PRO A O 1
ATOM 2290 N N . ALA A 1 281 ? -3.849 -4.726 55.642 1.00 16.08 281 ALA A N 1
ATOM 2291 C CA . ALA A 1 281 ? -4.248 -6.053 55.170 1.00 15.86 281 ALA A CA 1
ATOM 2292 C C . ALA A 1 281 ? -3.642 -7.148 56.031 1.00 15.10 281 ALA A C 1
ATOM 2293 O O . ALA A 1 281 ? -4.301 -8.152 56.328 1.00 17.01 281 ALA A O 1
ATOM 2295 N N . VAL A 1 282 ? -2.386 -6.972 56.444 1.00 15.49 282 VAL A N 1
ATOM 2296 C CA . VAL A 1 282 ? -1.714 -7.987 57.248 1.00 16.29 282 VAL A CA 1
ATOM 2297 C C . VAL A 1 282 ? -2.329 -8.078 58.638 1.00 17.16 282 VAL A C 1
ATOM 2298 O O . VAL A 1 282 ? -2.442 -9.167 59.214 1.00 18.16 282 VAL A O 1
ATOM 2302 N N . GLN A 1 283 ? -2.740 -6.948 59.200 1.00 14.68 283 GLN A N 1
ATOM 2303 C CA . GLN A 1 283 ? -3.279 -6.926 60.553 1.00 14.74 283 GLN A CA 1
ATOM 2304 C C . GLN A 1 283 ? -4.763 -7.251 60.613 1.00 16.07 283 GLN A C 1
ATOM 2305 O O . GLN A 1 283 ? -5.263 -7.633 61.680 1.00 17.56 283 GLN A O 1
ATOM 2311 N N . GLY A 1 284 ? -5.478 -7.120 59.503 1.00 16.01 284 GLY A N 1
ATOM 2312 C CA . GLY A 1 284 ? -6.908 -7.337 59.503 1.00 17.58 284 GLY A CA 1
ATOM 2313 C C . GLY A 1 284 ? -7.719 -6.197 60.066 1.00 19.86 284 GLY A C 1
ATOM 2314 O O . GLY A 1 284 ? -8.910 -6.381 60.336 1.00 22.59 284 GLY A O 1
ATOM 2315 N N . VAL A 1 285 ? -7.115 -5.021 60.240 1.00 20.07 285 VAL A N 1
ATOM 2316 C CA . VAL A 1 285 ? -7.777 -3.862 60.824 1.00 19.85 285 VAL A CA 1
ATOM 2317 C C . VAL A 1 285 ? -7.361 -2.648 60.008 1.00 17.78 285 VAL A C 1
ATOM 2318 O O . VAL A 1 285 ? -6.327 -2.647 59.338 1.00 21.34 285 VAL A O 1
ATOM 2322 N N . ASP A 1 286 ? -8.178 -1.604 60.070 1.00 14.63 286 ASP A N 1
ATOM 2323 C CA . ASP A 1 286 ? -7.834 -0.326 59.457 1.00 16.58 286 ASP A CA 1
ATOM 2324 C C . ASP A 1 286 ? -8.027 0.775 60.501 1.00 15.25 286 ASP A C 1
ATOM 2325 O O . ASP A 1 286 ? -8.150 0.514 61.707 1.00 15.54 286 ASP A O 1
ATOM 2330 N N . ILE A 1 287 ? -8.051 2.028 60.042 1.00 12.73 287 ILE A N 1
ATOM 2331 C CA . ILE A 1 287 ? -7.942 3.163 60.957 1.00 13.73 287 ILE A CA 1
ATOM 2332 C C . ILE A 1 287 ? -9.170 3.281 61.848 1.00 15.13 287 ILE A C 1
ATOM 2333 O O . ILE A 1 287 ? -9.064 3.708 63.005 1.00 15.01 287 ILE A O 1
ATOM 2338 N N . ILE A 1 288 ? -10.344 2.893 61.347 1.00 14.92 288 ILE A N 1
ATOM 2339 C CA . ILE A 1 288 ? -11.560 2.990 62.147 1.00 16.45 288 ILE A CA 1
ATOM 2340 C C . ILE A 1 288 ? -11.453 2.097 63.376 1.00 14.94 288 ILE A C 1
ATOM 2341 O O . ILE A 1 288 ? -11.786 2.505 64.497 1.00 16.41 288 ILE A O 1
ATOM 2346 N N . HIS A 1 289 ? -10.941 0.884 63.190 1.00 13.91 289 HIS A N 1
ATOM 2347 C CA . HIS A 1 289 ? -10.704 -0.009 64.320 1.00 13.98 289 HIS A CA 1
ATOM 2348 C C . HIS A 1 289 ? -9.703 0.586 65.303 1.00 16.24 289 HIS A C 1
ATOM 2349 O O . HIS A 1 289 ? -9.866 0.454 66.521 1.00 15.23 289 HIS A O 1
ATOM 2356 N N . GLU A 1 290 ? -8.659 1.245 64.807 1.00 14.47 290 GLU A N 1
ATOM 2357 C CA . GLU A 1 290 ? -7.678 1.808 65.729 1.00 14.33 290 GLU A CA 1
ATOM 2358 C C . GLU A 1 290 ? -8.306 2.867 66.626 1.00 15.41 290 GLU A C 1
ATOM 2359 O O . GLU A 1 290 ? -7.971 2.961 67.812 1.00 16.80 290 GLU A O 1
ATOM 2365 N N . TYR A 1 291 ? -9.231 3.662 66.086 1.00 13.86 291 TYR A N 1
ATOM 2366 C CA . TYR A 1 291 ? -9.871 4.708 66.875 1.00 15.41 291 TYR A CA 1
ATOM 2367 C C . TYR A 1 291 ? -10.919 4.154 67.832 1.00 16.46 291 TYR A C 1
ATOM 2368 O O . TYR A 1 291 ? -11.054 4.655 68.958 1.00 18.22 291 TYR A O 1
ATOM 2377 N N . HIS A 1 292 ? -11.685 3.150 67.401 1.00 15.48 292 HIS A N 1
ATOM 2378 C CA . HIS A 1 292 ? -12.850 2.708 68.158 1.00 16.50 292 HIS A CA 1
ATOM 2379 C C . HIS A 1 292 ? -12.596 1.513 69.050 1.00 19.20 292 HIS A C 1
ATOM 2380 O O . HIS A 1 292 ? -13.373 1.298 69.990 1.00 20.74 292 HIS A O 1
ATOM 2387 N N . VAL A 1 293 ? -11.547 0.733 68.781 1.00 15.05 293 VAL A N 1
ATOM 2388 C CA . VAL A 1 293 ? -11.268 -0.458 69.574 1.00 16.66 293 VAL A CA 1
ATOM 2389 C C . VAL A 1 293 ? -9.918 -0.310 70.261 1.00 17.89 293 VAL A C 1
ATOM 2390 O O . VAL A 1 293 ? -9.826 -0.378 71.492 1.00 18.99 293 VAL A O 1
ATOM 2394 N N . ALA A 1 294 ? -8.860 -0.095 69.474 1.00 15.79 294 ALA A N 1
ATOM 2395 C CA . ALA A 1 294 ? -7.511 -0.117 70.037 1.00 15.60 294 ALA A CA 1
ATOM 2396 C C . ALA A 1 294 ? -7.267 1.063 70.973 1.00 16.35 294 ALA A C 1
ATOM 2397 O O . ALA A 1 294 ? -6.771 0.878 72.090 1.00 18.47 294 ALA A O 1
ATOM 2399 N N . ALA A 1 295 ? -7.593 2.284 70.534 1.00 17.07 295 ALA A N 1
ATOM 2400 C CA . ALA A 1 295 ? -7.299 3.454 71.361 1.00 15.00 295 ALA A CA 1
ATOM 2401 C C . ALA A 1 295 ? -8.014 3.439 72.709 1.00 19.03 295 ALA A C 1
ATOM 2402 O O . ALA A 1 295 ? -7.358 3.714 73.732 1.00 18.14 295 ALA A O 1
ATOM 2404 N N . PRO A 1 296 ? -9.315 3.135 72.800 1.00 17.59 296 PRO A N 1
ATOM 2405 C CA . PRO A 1 296 ? -9.917 3.012 74.142 1.00 18.47 296 PRO A CA 1
ATOM 2406 C C . PRO A 1 296 ? -9.289 1.909 74.973 1.00 18.28 296 PRO A C 1
ATOM 2407 O O . PRO A 1 296 ? -9.105 2.080 76.184 1.00 20.01 296 PRO A O 1
ATOM 2411 N N . ALA A 1 297 ? -8.934 0.783 74.350 1.00 17.57 297 ALA A N 1
ATOM 2412 C CA . ALA A 1 297 ? -8.271 -0.290 75.085 1.00 21.22 297 ALA A CA 1
ATOM 2413 C C . ALA A 1 297 ? -6.911 0.150 75.603 1.00 20.87 297 ALA A C 1
ATOM 2414 O O . ALA A 1 297 ? -6.435 -0.366 76.619 1.00 21.09 297 ALA A O 1
ATOM 2416 N N . ALA A 1 298 ? -6.271 1.098 74.925 1.00 16.67 298 ALA A N 1
ATOM 2417 C CA . ALA A 1 298 ? -4.992 1.627 75.378 1.00 17.68 298 ALA A CA 1
ATOM 2418 C C . ALA A 1 298 ? -5.154 2.670 76.474 1.00 16.77 298 ALA A C 1
ATOM 2419 O O . ALA A 1 298 ? -4.163 3.271 76.897 1.00 20.54 298 ALA A O 1
ATOM 2421 N N . GLY A 1 299 ? -6.380 2.908 76.933 1.00 16.31 299 GLY A N 1
ATOM 2422 C CA . GLY A 1 299 ? -6.611 3.764 78.074 1.00 18.17 299 GLY A CA 1
ATOM 2423 C C . GLY A 1 299 ? -6.745 5.232 77.755 1.00 19.98 299 GLY A C 1
ATOM 2424 O O . GLY A 1 299 ? -6.782 6.046 78.684 1.00 21.68 299 GLY A O 1
ATOM 2425 N N . LEU A 1 300 ? -6.854 5.597 76.482 1.00 17.82 300 LEU A N 1
ATOM 2426 C CA . LEU A 1 300 ? -6.959 7.004 76.113 1.00 18.50 300 LEU A CA 1
ATOM 2427 C C . LEU A 1 300 ? -8.356 7.543 76.399 1.00 18.08 300 LEU A C 1
ATOM 2428 O O . LEU A 1 300 ? -9.363 6.879 76.134 1.00 20.38 300 LEU A O 1
ATOM 2433 N N . SER A 1 301 ? -8.412 8.768 76.915 1.00 18.45 301 SER A N 1
ATOM 2434 C CA . SER A 1 301 ? -9.672 9.473 77.055 1.00 18.64 301 SER A CA 1
ATOM 2435 C C . SER A 1 301 ? -10.141 9.976 75.696 1.00 21.57 301 SER A C 1
ATOM 2436 O O . SER A 1 301 ? -9.398 9.968 74.711 1.00 18.25 301 SER A O 1
ATOM 2439 N N A ARG A 1 302 ? -11.389 10.444 75.655 0.45 20.08 302 ARG A N 1
ATOM 2440 N N B ARG A 1 302 ? -11.400 10.425 75.652 0.55 20.03 302 ARG A N 1
ATOM 2441 C CA A ARG A 1 302 ? -11.923 10.984 74.411 0.45 21.05 302 ARG A CA 1
ATOM 2442 C CA B ARG A 1 302 ? -11.932 11.016 74.428 0.55 21.02 302 ARG A CA 1
ATOM 2443 C C A ARG A 1 302 ? -11.143 12.214 73.965 0.45 19.31 302 ARG A C 1
ATOM 2444 C C B ARG A 1 302 ? -11.082 12.194 73.975 0.55 19.28 302 ARG A C 1
ATOM 2445 O O A ARG A 1 302 ? -10.935 12.425 72.763 0.45 20.51 302 ARG A O 1
ATOM 2446 O O B ARG A 1 302 ? -10.790 12.338 72.780 0.55 20.54 302 ARG A O 1
ATOM 2461 N N A GLU A 1 303 ? -10.687 13.028 74.919 0.45 19.26 303 GLU A N 1
ATOM 2462 N N B GLU A 1 303 ? -10.677 13.050 74.914 0.55 19.26 303 GLU A N 1
ATOM 2463 C CA A GLU A 1 303 ? -9.875 14.190 74.569 0.45 20.36 303 GLU A CA 1
ATOM 2464 C CA B GLU A 1 303 ? -9.862 14.206 74.556 0.55 20.34 303 GLU A CA 1
ATOM 2465 C C A GLU A 1 303 ? -8.513 13.775 74.022 0.45 18.45 303 GLU A C 1
ATOM 2466 C C B GLU A 1 303 ? -8.499 13.783 74.023 0.55 18.45 303 GLU A C 1
ATOM 2467 O O A GLU A 1 303 ? -7.998 14.400 73.087 0.45 17.20 303 GLU A O 1
ATOM 2468 O O B GLU A 1 303 ? -7.969 14.407 73.095 0.55 17.19 303 GLU A O 1
ATOM 2479 N N . GLN A 1 304 ? -7.915 12.728 74.596 1.00 17.17 304 GLN A N 1
ATOM 2480 C CA . GLN A 1 304 ? -6.620 12.249 74.120 1.00 16.05 304 GLN A CA 1
ATOM 2481 C C . GLN A 1 304 ? -6.725 11.669 72.710 1.00 15.35 304 GLN A C 1
ATOM 2482 O O . GLN A 1 304 ? -5.829 11.872 71.885 1.00 16.48 304 GLN A O 1
ATOM 2488 N N . ILE A 1 305 ? -7.818 10.959 72.415 1.00 15.75 305 ILE A N 1
ATOM 2489 C CA . ILE A 1 305 ? -8.024 10.443 71.062 1.00 16.14 305 ILE A CA 1
ATOM 2490 C C . ILE A 1 305 ? -8.119 11.594 70.066 1.00 15.58 305 ILE A C 1
ATOM 2491 O O . ILE A 1 305 ? -7.497 11.565 68.995 1.00 16.42 305 ILE A O 1
ATOM 2496 N N . ARG A 1 306 ? -8.873 12.639 70.418 1.00 14.53 306 ARG A N 1
ATOM 2497 C CA . ARG A 1 306 ? -8.944 13.826 69.577 1.00 14.13 306 ARG A CA 1
ATOM 2498 C C . ARG A 1 306 ? -7.574 14.467 69.396 1.00 15.68 306 ARG A C 1
ATOM 2499 O O . ARG A 1 306 ? -7.234 14.923 68.296 1.00 15.06 306 ARG A O 1
ATOM 2507 N N . GLN A 1 307 ? -6.780 14.545 70.470 1.00 14.45 307 GLN A N 1
ATOM 2508 C CA . GLN A 1 307 ? -5.449 15.134 70.341 1.00 14.39 307 GLN A CA 1
ATOM 2509 C C . GLN A 1 307 ? -4.576 14.320 69.398 1.00 15.27 307 GLN A C 1
ATOM 2510 O O . GLN A 1 307 ? -3.842 14.886 68.583 1.00 15.36 307 GLN A O 1
ATOM 2516 N N . ALA A 1 308 ? -4.659 12.987 69.477 1.00 15.11 308 ALA A N 1
ATOM 2517 C CA . ALA A 1 308 ? -3.918 12.153 68.536 1.00 14.75 308 ALA A CA 1
ATOM 2518 C C . ALA A 1 308 ? -4.368 12.408 67.103 1.00 14.08 308 ALA A C 1
ATOM 2519 O O . ALA A 1 308 ? -3.540 12.440 66.180 1.00 15.28 308 ALA A O 1
ATOM 2521 N N . GLN A 1 309 ? -5.676 12.610 66.899 1.00 12.75 309 GLN A N 1
ATOM 2522 C CA . GLN A 1 309 ? -6.171 12.903 65.559 1.00 12.32 309 GLN A CA 1
ATOM 2523 C C . GLN A 1 309 ? -5.602 14.217 65.032 1.00 13.40 309 GLN A C 1
ATOM 2524 O O . GLN A 1 309 ? -5.187 14.303 63.868 1.00 15.37 309 GLN A O 1
ATOM 2530 N N . ILE A 1 310 ? -5.556 15.238 65.887 1.00 14.24 310 ILE A N 1
ATOM 2531 C CA . ILE A 1 310 ? -4.962 16.519 65.515 1.00 14.89 310 ILE A CA 1
ATOM 2532 C C . ILE A 1 310 ? -3.478 16.353 65.211 1.00 14.71 310 ILE A C 1
ATOM 2533 O O . ILE A 1 310 ? -2.966 16.890 64.221 1.00 14.41 310 ILE A O 1
ATOM 2538 N N . ASN A 1 311 ? -2.771 15.595 66.052 1.00 14.60 311 ASN A N 1
ATOM 2539 C CA . ASN A 1 311 ? -1.325 15.458 65.903 1.00 13.68 311 ASN A CA 1
ATOM 2540 C C . ASN A 1 311 ? -0.939 14.816 64.581 1.00 13.86 311 ASN A C 1
ATOM 2541 O O . ASN A 1 311 ? 0.131 15.118 64.044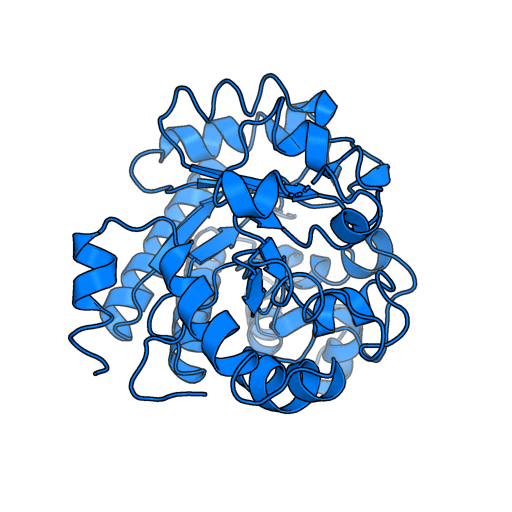 1.00 15.03 311 ASN A O 1
ATOM 2546 N N . GLY A 1 312 ? -1.783 13.935 64.043 1.00 14.36 312 GLY A N 1
ATOM 2547 C CA . GLY A 1 312 ? -1.456 13.293 62.776 1.00 14.77 312 GLY A CA 1
ATOM 2548 C C . GLY A 1 312 ? -1.292 14.294 61.646 1.00 14.55 312 GLY A C 1
ATOM 2549 O O . GLY A 1 312 ? -0.368 14.184 60.833 1.00 16.41 312 GLY A O 1
ATOM 2550 N N . LEU A 1 313 ? -2.162 15.305 61.597 1.00 13.72 313 LEU A N 1
ATOM 2551 C CA . LEU A 1 313 ? -1.977 16.351 60.600 1.00 16.80 313 LEU A CA 1
ATOM 2552 C C . LEU A 1 313 ? -0.823 17.271 60.978 1.00 14.61 313 LEU A C 1
ATOM 2553 O O . LEU A 1 313 ? -0.055 17.703 60.108 1.00 15.60 313 LEU A O 1
ATOM 2558 N N . GLU A 1 314 ? -0.663 17.558 62.272 1.00 14.16 314 GLU A N 1
ATOM 2559 C CA . GLU A 1 314 ? 0.395 18.475 62.683 1.00 16.56 314 GLU A CA 1
ATOM 2560 C C . GLU A 1 314 ? 1.774 17.955 62.310 1.00 15.48 314 GLU A C 1
ATOM 2561 O O . GLU A 1 314 ? 2.660 18.745 61.965 1.00 16.94 314 GLU A O 1
ATOM 2567 N N . ILE A 1 315 ? 1.974 16.634 62.350 1.00 13.76 315 ILE A N 1
ATOM 2568 C CA . ILE A 1 315 ? 3.279 16.052 62.035 1.00 14.53 315 ILE A CA 1
ATOM 2569 C C . ILE A 1 315 ? 3.394 15.591 60.590 1.00 13.73 315 ILE A C 1
ATOM 2570 O O . ILE A 1 315 ? 4.475 15.135 60.183 1.00 14.39 315 ILE A O 1
ATOM 2575 N N . ALA A 1 316 ? 2.318 15.704 59.803 1.00 13.88 316 ALA A N 1
ATOM 2576 C CA . ALA A 1 316 ? 2.361 15.332 58.398 1.00 12.98 316 ALA A CA 1
ATOM 2577 C C . ALA A 1 316 ? 3.427 16.138 57.658 1.00 14.67 316 ALA A C 1
ATOM 2578 O O . ALA A 1 316 ? 3.718 17.292 57.989 1.00 15.66 316 ALA A O 1
ATOM 2580 N N . PHE A 1 317 ? 4.028 15.508 56.650 1.00 14.57 317 PHE A N 1
ATOM 2581 C CA . PHE A 1 317 ? 5.047 16.163 55.831 1.00 13.87 317 PHE A CA 1
ATOM 2582 C C . PHE A 1 317 ? 4.360 16.981 54.738 1.00 16.45 317 PHE A C 1
ATOM 2583 O O . PHE A 1 317 ? 4.458 16.699 53.540 1.00 18.72 317 PHE A O 1
ATOM 2591 N N . LEU A 1 318 ? 3.646 18.013 55.192 1.00 18.87 318 LEU A N 1
ATOM 2592 C CA . LEU A 1 318 ? 2.864 18.913 54.353 1.00 16.55 318 LEU A CA 1
ATOM 2593 C C . LEU A 1 318 ? 3.218 20.354 54.686 1.00 17.09 318 LEU A C 1
ATOM 2594 O O . LEU A 1 318 ? 3.624 20.666 55.811 1.00 19.47 318 LEU A O 1
ATOM 2599 N N . SER A 1 319 ? 3.030 21.237 53.703 1.00 21.98 319 SER A N 1
ATOM 2600 C CA . SER A 1 319 ? 3.216 22.658 53.936 1.00 23.33 319 SER A CA 1
ATOM 2601 C C . SER A 1 319 ? 2.106 23.199 54.830 1.00 20.43 319 SER A C 1
ATOM 2602 O O . SER A 1 319 ? 1.048 22.581 55.004 1.00 21.24 319 SER A O 1
ATOM 2605 N N . ASP A 1 320 ? 2.361 24.376 55.404 1.00 19.88 320 ASP A N 1
ATOM 2606 C CA . ASP A 1 320 ? 1.330 25.026 56.203 1.00 18.84 320 ASP A CA 1
ATOM 2607 C C . ASP A 1 320 ? 0.066 25.240 55.382 1.00 19.41 320 ASP A C 1
ATOM 2608 O O . ASP A 1 320 ? -1.047 25.072 55.891 1.00 19.53 320 ASP A O 1
ATOM 2613 N N . SER A 1 321 ? 0.222 25.609 54.102 1.00 18.28 321 SER A N 1
ATOM 2614 C CA . SER A 1 321 ? -0.941 25.851 53.250 1.00 18.05 321 SER A CA 1
ATOM 2615 C C . SER A 1 321 ? -1.764 24.582 53.069 1.00 16.00 321 SER A C 1
ATOM 2616 O O . SER A 1 321 ? -2.995 24.618 53.146 1.00 17.62 321 SER A O 1
ATOM 2619 N N . GLU A 1 322 ? -1.089 23.450 52.832 1.00 18.78 322 GLU A N 1
ATOM 2620 C CA . GLU A 1 322 ? -1.778 22.183 52.617 1.00 20.59 322 GLU A CA 1
ATOM 2621 C C . GLU A 1 322 ? -2.513 21.733 53.877 1.00 16.74 322 GLU A C 1
ATOM 2622 O O . GLU A 1 322 ? -3.655 21.260 53.804 1.00 19.41 322 GLU A O 1
ATOM 2628 N N . LYS A 1 323 ? -1.880 21.889 55.042 1.00 16.20 323 LYS A N 1
ATOM 2629 C CA . LYS A 1 323 ? -2.550 21.561 56.299 1.00 16.92 323 LYS A CA 1
ATOM 2630 C C . LYS A 1 323 ? -3.749 22.471 56.534 1.00 16.67 323 LYS A C 1
ATOM 2631 O O . LYS A 1 323 ? -4.813 22.019 56.981 1.00 16.80 323 LYS A O 1
ATOM 2637 N N . ARG A 1 324 ? -3.590 23.769 56.248 1.00 15.47 324 ARG A N 1
ATOM 2638 C CA . ARG A 1 324 ? -4.700 24.702 56.413 1.00 18.10 324 ARG A CA 1
ATOM 2639 C C . ARG A 1 324 ? -5.879 24.323 55.520 1.00 15.75 324 ARG A C 1
ATOM 2640 O O . ARG A 1 324 ? -7.035 24.347 55.959 1.00 16.78 324 ARG A O 1
ATOM 2648 N N . ALA A 1 325 ? -5.607 23.947 54.269 1.00 15.58 325 ALA A N 1
ATOM 2649 C CA . ALA A 1 325 ? -6.694 23.625 53.350 1.00 15.69 325 ALA A CA 1
ATOM 2650 C C . ALA A 1 325 ? -7.499 22.427 53.837 1.00 15.45 325 ALA A C 1
ATOM 2651 O O . ALA A 1 325 ? -8.732 22.417 53.743 1.00 15.74 325 ALA A O 1
ATOM 2653 N N . LEU A 1 326 ? -6.814 21.401 54.357 1.00 15.55 326 LEU A N 1
ATOM 2654 C CA . LEU A 1 326 ? -7.532 20.247 54.886 1.00 14.84 326 LEU A CA 1
ATOM 2655 C C . LEU A 1 326 ? -8.378 20.627 56.097 1.00 15.87 326 LEU A C 1
ATOM 2656 O O . LEU A 1 326 ? -9.527 20.193 56.219 1.00 16.90 326 LEU A O 1
ATOM 2661 N N A ARG A 1 327 ? -7.827 21.446 56.998 0.58 15.59 327 ARG A N 1
ATOM 2662 N N B ARG A 1 327 ? -7.827 21.447 56.998 0.42 15.60 327 ARG A N 1
ATOM 2663 C CA A ARG A 1 327 ? -8.585 21.867 58.173 0.58 14.49 327 ARG A CA 1
ATOM 2664 C CA B ARG A 1 327 ? -8.587 21.864 58.173 0.42 14.52 327 ARG A CA 1
ATOM 2665 C C A ARG A 1 327 ? -9.778 22.728 57.783 0.58 15.61 327 ARG A C 1
ATOM 2666 C C B ARG A 1 327 ? -9.778 22.730 57.786 0.42 15.65 327 ARG A C 1
ATOM 2667 O O A ARG A 1 327 ? -10.874 22.554 58.323 0.58 16.23 327 ARG A O 1
ATOM 2668 O O B ARG A 1 327 ? -10.871 22.566 58.336 0.42 16.27 327 ARG A O 1
ATOM 2683 N N . GLU A 1 328 ? -9.588 23.656 56.844 1.00 16.18 328 GLU A N 1
ATOM 2684 C CA . GLU A 1 328 ? -10.685 24.539 56.458 1.00 16.60 328 GLU A CA 1
ATOM 2685 C C . GLU A 1 328 ? -11.824 23.755 55.827 1.00 19.08 328 GLU A C 1
ATOM 2686 O O . GLU A 1 328 ? -13.000 24.043 56.083 1.00 20.31 328 GLU A O 1
ATOM 2692 N N . LYS A 1 329 ? -11.493 22.742 55.023 1.00 16.19 329 LYS A N 1
ATOM 2693 C CA . LYS A 1 329 ? -12.515 21.961 54.338 1.00 18.29 329 LYS A CA 1
ATOM 2694 C C . LYS A 1 329 ? -13.382 21.204 55.331 1.00 18.89 329 LYS A C 1
ATOM 2695 O O . LYS A 1 329 ? -14.614 21.278 55.282 1.00 20.78 329 LYS A O 1
ATOM 2701 N N . VAL A 1 330 ? -12.741 20.479 56.252 1.00 20.09 330 VAL A N 1
ATOM 2702 C CA . VAL A 1 330 ? -13.428 19.557 57.153 1.00 25.26 330 VAL A CA 1
ATOM 2703 C C . VAL A 1 330 ? -14.181 20.298 58.254 1.00 24.05 330 VAL A C 1
ATOM 2704 O O . VAL A 1 330 ? -15.192 19.795 58.766 1.00 30.08 330 VAL A O 1
ATOM 2708 N N . ALA A 1 331 ? -13.720 21.487 58.643 1.00 21.19 331 ALA A N 1
ATOM 2709 C CA . ALA A 1 331 ? -14.362 22.259 59.705 1.00 26.18 331 ALA A CA 1
ATOM 2710 C C . ALA A 1 331 ? -15.824 22.566 59.379 1.00 35.93 331 ALA A C 1
ATOM 2711 O O . ALA A 1 331 ? -16.263 22.391 58.243 1.00 33.10 331 ALA A O 1
#

Solvent-accessible surface area: 12880 Å² total

Foldseek 3Di:
DDLLFAFEFEQEALLLAQALVLLLVLCVVVVPDAPDNDSVVCQVQQAQPFADAAQQRLVNSSLSSLLSCQDLLSLLVSLLVVLVVCLVVRHQEYEYEYELLNCVNVYQSLSSVVSNLNSPVVNCVVRVRHYAYEYEEPVVDQVSVVSNLVSCLVVVVRHAAYEYDYDCVVGQPVRCLVSLVVRVVSVHAYEYAFPQRDAVVSVVCCCPRSVHQEYEANQRCVVDPVVLCQQVSQREYEHAQLNSCRNVSDVFLCPGCLQVCVVSNHLYAYHHNRCNHHVHHRVCCLPPSCVRNVDDPVSSVSNRVSSLVSDSDDPVVSVVSSVVSD

Nearest PDB structures (foldseek):
  6n9m-assembly1_A  TM=1.003E+00  e=6.586E-61  Salmonella enterica subsp. enterica serovar Typhimurium str. LT2
  6n91-assembly1_B  TM=9.970E-01  e=3.294E-49  Vibrio cholerae O1 biovar El Tor str. N16961
  1fkw-assembly1_A  TM=9.304E-01  e=1.711E-26  Mus musculus
  1fkx-assembly1_A  TM=9.211E-01  e=6.284E-26  Mus musculus
  3km8-assembly2_B  TM=9.324E-01  e=2.071E-25  Mus musculus

Radius of gyration: 18.27 Å; Cα contacts (8 Å, |Δi|>4): 684; chains: 1; bounding box: 41×47×44 Å

B-factor: mean 19.31, std 6.01, range [11.07, 52.43]

Secondary structure (DSSP, 8-state):
--TTS--EEEEEEGGG---HHHHHHHHHHHT---S-SSHHHHHHHHS-SS--SSHHHHHHTTHHHHHT--SHHHHHHHHHHHHHHHHHTT-SEEEEEE-S--------HHHHHHHHHHHHHHHHHHH--EEEEEE--GGG-HHHHHHHHH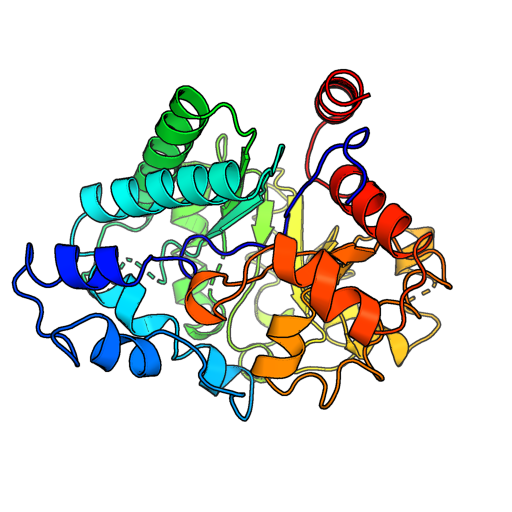HHHTTGGG--EE---S-TTTS-GGGGHHHHHHHHHTT-EEEEEESSSS-HHHHHHHHHTT--SEEEE-GGGGG-S---HHHHHT-EEEE-HHHHHHTTSSS-GGG-THHHHHHTT--EEE--B-HHHHT--HHHIIIIIHHHTT--HHHHHHHHHHHHHTSS--HHHHHHHHHHH-